Protein AF-A0A975KQC8-F1 (afdb_monomer)

Nearest PDB structures (foldseek):
  7z0f-assembly1_C  TM=5.386E-01  e=5.078E-02  synthetic construct
  6veh-assembly1_A  TM=6.149E-01  e=1.563E-01  synthetic construct
  7q1f-assembly2_U  TM=6.044E-01  e=4.399E-01  synthetic construct
  7rtc-assembly1_A  TM=4.365E-01  e=3.483E+00  Drosophila melanogaster

Solvent-accessible surface area (backbone atoms only — not comparable to full-atom values): 12855 Å² total; per-residue (Å²): 134,85,75,77,82,75,85,48,70,70,58,38,51,54,45,46,61,64,30,72,81,41,99,63,69,48,74,69,34,48,53,36,46,42,48,42,15,76,68,52,52,73,92,46,48,54,66,48,37,73,47,54,81,50,99,41,69,74,51,34,56,41,39,31,54,18,58,30,56,53,62,49,74,82,51,40,74,52,28,44,73,39,31,45,32,79,93,33,18,70,54,31,40,50,28,38,54,57,23,87,42,74,64,26,52,51,52,41,57,60,21,40,78,66,32,53,52,48,51,30,38,51,38,40,52,39,30,38,76,68,69,40,76,76,26,54,68,54,50,55,53,40,59,74,70,65,61,63,48,88,84,59,66,57,39,47,52,53,34,52,36,35,56,74,72,73,49,86,58,93,58,39,66,56,22,47,54,51,35,57,49,52,54,50,52,50,52,51,41,60,72,69,30,56,97,61,61,76,72,72,80,77,85,70,81,78,78,52,61,75,38,70,28,90,85,71,76,76,40,36,17,46,78,57,85,56,102

Foldseek 3Di:
DDDPDDQDPVNLVVLCVVQVPDLDGDPVNLVSLLVCLQVLPLVCLLVLLVCLLRPYVSSNVSSLVSLLSNLDCSNQVSLLVQCLDQNRVPSSLSSLLSSLDPNSLVSLLVSLVRDDLQSLLSSLLSCLVSLHPSSVVSVVVSVVVVRDHPPDLVLVSVLVSCVVNVHDDPCNVVSVVVVVVVVVVVVVCVVVVHPHPPPDPPPPPPQDQQDQDPVPPRHRNCVPVVD

Secondary structure (DSSP, 8-state):
-----PPPHHHHHHHHHHHHTSSS--HHHHHHHHHHHHHT-GGGHHHHHTTTTSS-HHHHHHHHHHHHHH-SGGGHHHHHHHHTSTTTHHHHHHHHHHS-SHHHHHHHHHHHTTS-HHHHHHHHHHHHHTT-TTHHHHHHHHHHTT---SSS-HHHHHHHHHHHTT---TTHHHHHHHHHHHHHHHHHHHHTT-SS------------TTSBPTTSSSSBGGGTTT-

Mean predicted aligned error: 9.86 Å

Sequence (227 aa):
MFRRKCLDEDELGAILKAEVEKDWFTYRGVMAVRAIGLLKLPAHIQVLADLLDRDDDVLIEELSEALIHYQTDEVVDPVKPYAMQDETCIYALSVLQNTKTDYAQSAMVECYEVLDEDGKGMVIEGLSHQLSEKAFPLIDDYLFHEYRYGVSDMDQVLYSFYKIMGRSHEDSELWRVSWERSEQNRSDYERSGGIFKKAEPMSVTKVVRNDPCLCGSGKKYKKCCGK

Radius of gyration: 26.03 Å; Cα contacts (8 Å, |Δi|>4): 257; chains: 1; bounding box: 62×65×63 Å

Structure (mmCIF, N/CA/C/O backbone):
data_AF-A0A975KQC8-F1
#
_entry.id   AF-A0A975KQC8-F1
#
loop_
_atom_site.group_PDB
_atom_site.id
_atom_site.type_symbol
_atom_site.label_atom_id
_atom_site.label_alt_id
_atom_site.label_comp_id
_atom_site.label_asym_id
_atom_site.label_entity_id
_atom_site.label_seq_id
_atom_site.pdbx_PDB_ins_code
_atom_site.Cartn_x
_atom_site.Cartn_y
_atom_site.Cartn_z
_atom_site.occupancy
_atom_site.B_iso_or_equiv
_atom_site.auth_seq_id
_atom_site.auth_comp_id
_atom_site.auth_asym_id
_atom_site.auth_atom_id
_atom_site.pdbx_PDB_model_num
ATOM 1 N N . MET A 1 1 ? -5.749 21.102 38.363 1.00 42.66 1 MET A N 1
ATOM 2 C CA . MET A 1 1 ? -4.943 20.578 37.240 1.00 42.66 1 MET A CA 1
ATOM 3 C C . MET A 1 1 ? -5.652 19.327 36.738 1.00 42.66 1 MET A C 1
ATOM 5 O O . MET A 1 1 ? -5.579 18.299 37.394 1.00 42.66 1 MET A O 1
ATOM 9 N N . PHE A 1 2 ? -6.459 19.433 35.680 1.00 45.25 2 PHE A N 1
ATOM 10 C CA . PHE A 1 2 ? -7.137 18.264 35.113 1.00 45.25 2 PHE A CA 1
ATOM 11 C C . PHE A 1 2 ? -6.083 17.422 34.385 1.00 45.25 2 PHE A C 1
ATOM 13 O O . PHE A 1 2 ? -5.618 17.822 33.319 1.00 45.25 2 PHE A O 1
ATOM 20 N N . ARG A 1 3 ? -5.658 16.291 34.964 1.00 47.16 3 ARG A N 1
ATOM 21 C CA . ARG A 1 3 ? -4.946 15.270 34.186 1.00 47.16 3 ARG A CA 1
ATOM 22 C C . ARG A 1 3 ? -5.943 14.754 33.156 1.00 47.16 3 ARG A C 1
ATOM 24 O O . ARG A 1 3 ? -6.934 14.134 33.531 1.00 47.16 3 ARG A O 1
ATOM 31 N N . ARG A 1 4 ? -5.713 15.047 31.875 1.00 57.62 4 ARG A N 1
ATOM 32 C CA . ARG A 1 4 ? -6.388 14.317 30.800 1.00 57.62 4 ARG A CA 1
ATOM 33 C C . ARG A 1 4 ? -6.002 12.850 30.983 1.00 57.62 4 ARG A C 1
ATOM 35 O O . ARG A 1 4 ? -4.812 12.552 31.049 1.00 57.62 4 ARG A O 1
ATOM 42 N N . LYS A 1 5 ? -6.987 11.973 31.174 1.00 69.31 5 LYS A N 1
ATOM 43 C CA . LYS A 1 5 ? -6.748 10.530 31.209 1.00 69.31 5 LYS A CA 1
ATOM 44 C C . LYS A 1 5 ? -6.302 10.135 29.798 1.00 69.31 5 LYS A C 1
ATOM 46 O O . LYS A 1 5 ? -7.062 10.355 28.858 1.00 69.31 5 LYS A O 1
ATOM 51 N N . CYS A 1 6 ? -5.064 9.676 29.644 1.00 69.69 6 CYS A N 1
ATOM 52 C CA . CYS A 1 6 ? -4.634 9.048 28.398 1.00 69.69 6 CYS A CA 1
ATOM 53 C C . CYS A 1 6 ? -5.313 7.679 28.309 1.00 69.69 6 CYS A C 1
ATOM 55 O O . CYS A 1 6 ? -5.395 7.000 29.331 1.00 69.69 6 CYS A O 1
ATOM 57 N N . LEU A 1 7 ? -5.810 7.323 27.125 1.00 79.25 7 LEU A N 1
ATOM 58 C CA . LEU A 1 7 ? -6.257 5.959 26.848 1.00 79.25 7 LEU A CA 1
ATOM 59 C C . LEU A 1 7 ? -5.022 5.051 26.881 1.00 79.25 7 LEU A C 1
ATOM 61 O O . LEU A 1 7 ? -3.995 5.411 26.299 1.00 79.25 7 LEU A O 1
ATOM 65 N N . ASP A 1 8 ? -5.111 3.934 27.591 1.00 88.25 8 ASP A N 1
ATOM 66 C CA . ASP A 1 8 ? -4.092 2.884 27.585 1.00 88.25 8 ASP A CA 1
ATOM 67 C C . ASP A 1 8 ? -4.423 1.803 26.538 1.00 88.25 8 ASP A C 1
ATOM 69 O O . ASP A 1 8 ? -5.466 1.845 25.881 1.00 88.25 8 ASP A O 1
ATOM 73 N N . GLU A 1 9 ? -3.489 0.875 26.322 1.00 93.38 9 GLU A N 1
ATOM 74 C CA . GLU A 1 9 ? -3.622 -0.206 25.335 1.00 93.38 9 GLU A CA 1
ATOM 75 C C . GLU A 1 9 ? -4.847 -1.091 25.610 1.00 93.38 9 GLU A C 1
ATOM 77 O O . GLU A 1 9 ? -5.590 -1.403 24.682 1.00 93.38 9 GLU A O 1
ATOM 82 N N . ASP A 1 10 ? -5.129 -1.402 26.879 1.00 93.88 10 ASP A N 1
ATOM 83 C CA . ASP A 1 10 ? -6.295 -2.199 27.271 1.00 93.88 10 ASP A CA 1
ATOM 84 C C . ASP A 1 10 ? -7.613 -1.494 26.906 1.00 93.88 10 ASP A C 1
ATOM 86 O O . ASP A 1 10 ? -8.536 -2.112 26.364 1.00 93.88 10 ASP A O 1
ATOM 90 N N . GLU A 1 11 ? -7.715 -0.185 27.165 1.00 94.38 11 GLU A N 1
ATOM 91 C CA . GLU A 1 11 ? -8.884 0.614 26.792 1.00 94.38 11 GLU A CA 1
ATOM 92 C C . GLU A 1 11 ? -9.064 0.708 25.272 1.00 94.38 11 GLU A C 1
ATOM 94 O O . GLU A 1 11 ? -10.195 0.613 24.786 1.00 94.38 11 GLU A O 1
ATOM 99 N N . LEU A 1 12 ? -7.978 0.878 24.513 1.00 96.00 12 LEU A N 1
ATOM 100 C CA . LEU A 1 12 ? -8.019 0.918 23.048 1.00 96.00 12 LEU A CA 1
ATOM 101 C C . LEU A 1 12 ? -8.407 -0.437 22.456 1.00 96.00 12 LEU A C 1
ATOM 103 O O . LEU A 1 12 ? -9.303 -0.493 21.612 1.00 96.00 12 LEU A O 1
ATOM 107 N N . GLY A 1 13 ? -7.815 -1.524 22.950 1.00 95.31 13 GLY A N 1
ATOM 108 C CA . GLY A 1 13 ? -8.159 -2.884 22.554 1.00 95.31 13 GLY A CA 1
ATOM 109 C C . GLY A 1 13 ? -9.618 -3.225 22.857 1.00 95.31 13 GLY A C 1
ATOM 110 O O . GLY A 1 13 ? -10.298 -3.833 22.030 1.00 95.31 13 GLY A O 1
ATOM 111 N N . ALA A 1 14 ? -10.147 -2.774 23.999 1.00 95.81 14 ALA A N 1
ATOM 112 C CA . ALA A 1 14 ? -11.556 -2.949 24.343 1.00 95.81 14 ALA A CA 1
ATOM 113 C C . ALA A 1 14 ? -12.498 -2.170 23.409 1.00 95.81 14 ALA A C 1
ATOM 115 O O . ALA A 1 14 ? -13.554 -2.691 23.045 1.00 95.81 14 ALA A O 1
ATOM 116 N N . ILE A 1 15 ? -12.131 -0.945 23.007 1.00 96.38 15 ILE A N 1
ATOM 117 C CA . ILE A 1 15 ? -12.892 -0.179 22.008 1.00 96.38 15 ILE A CA 1
ATOM 118 C C . ILE A 1 15 ? -12.863 -0.912 20.671 1.00 96.38 15 ILE A C 1
ATOM 120 O O . ILE A 1 15 ? -13.929 -1.181 20.127 1.00 96.38 15 ILE A O 1
ATOM 124 N N . LEU A 1 16 ? -11.678 -1.276 20.174 1.00 96.62 16 LEU A N 1
ATOM 125 C CA . LEU A 1 16 ? -11.526 -1.943 18.882 1.00 96.62 16 LEU A CA 1
ATOM 126 C C . LEU A 1 16 ? -12.352 -3.233 18.830 1.00 96.62 16 LEU A C 1
ATOM 128 O O . LEU A 1 16 ? -13.168 -3.403 17.930 1.00 96.62 16 LEU A O 1
ATOM 132 N N . LYS A 1 17 ? -12.243 -4.084 19.855 1.00 96.38 17 LYS A N 1
ATOM 133 C CA . LYS A 1 17 ? -13.021 -5.326 19.958 1.00 96.38 17 LYS A CA 1
ATOM 134 C C . LYS A 1 17 ? -14.534 -5.092 19.920 1.00 96.38 17 LYS A C 1
ATOM 136 O O . LYS A 1 17 ? -15.260 -5.899 19.357 1.00 96.38 17 LYS A O 1
ATOM 141 N N . ALA A 1 18 ? -15.019 -4.011 20.527 1.00 96.69 18 ALA A N 1
ATOM 142 C CA . ALA A 1 18 ? -16.440 -3.677 20.503 1.00 96.69 18 ALA A CA 1
ATOM 143 C C . ALA A 1 18 ? -16.910 -3.118 19.149 1.00 96.69 18 ALA A C 1
ATOM 145 O O . ALA A 1 18 ? -18.103 -3.173 18.860 1.00 96.69 18 ALA A O 1
ATOM 146 N N . GLU A 1 19 ? -16.012 -2.533 18.355 1.00 97.19 19 GLU A N 1
ATOM 147 C CA . GLU A 1 19 ? -16.316 -1.960 17.038 1.00 97.19 19 GLU A CA 1
ATOM 148 C C . GLU A 1 19 ? -16.272 -3.008 15.920 1.00 97.19 19 GLU A C 1
ATOM 150 O O . GLU A 1 19 ? -17.093 -2.934 15.013 1.00 97.19 19 GLU A O 1
ATOM 155 N N . VAL A 1 20 ? -15.394 -4.015 16.017 1.00 95.62 20 VAL A N 1
ATOM 156 C CA . VAL A 1 20 ? -15.277 -5.114 15.034 1.00 95.62 20 VAL A CA 1
ATOM 157 C C . VAL A 1 20 ? -16.608 -5.843 14.810 1.00 95.62 20 VAL A C 1
ATOM 159 O O . VAL A 1 20 ? -16.920 -6.215 13.687 1.00 95.62 20 VAL A O 1
ATOM 162 N N . GLU A 1 21 ? -17.422 -5.995 15.855 1.00 92.56 21 GLU A N 1
ATOM 163 C CA . GLU A 1 21 ? -18.721 -6.686 15.795 1.00 92.56 21 GLU A CA 1
ATOM 164 C C . GLU A 1 21 ? -19.856 -5.837 15.184 1.00 92.56 21 GLU A C 1
ATOM 166 O O . GLU A 1 21 ? -21.008 -6.272 15.148 1.00 92.56 21 GLU A O 1
ATOM 171 N N . LYS A 1 22 ? -19.583 -4.593 14.773 1.00 94.38 22 LYS A N 1
ATOM 172 C CA . LYS A 1 22 ? -20.591 -3.676 14.224 1.00 94.38 22 LYS A CA 1
ATOM 173 C C . LYS A 1 22 ? -20.501 -3.609 12.710 1.00 94.38 22 LYS A C 1
ATOM 175 O O . LYS A 1 22 ? -19.411 -3.645 12.154 1.00 94.38 22 LYS A O 1
ATOM 180 N N . ASP A 1 23 ? -21.636 -3.337 12.068 1.00 92.19 23 ASP A N 1
ATOM 181 C CA . ASP A 1 23 ? -21.692 -3.092 10.621 1.00 92.19 23 ASP A CA 1
ATOM 182 C C . ASP A 1 23 ? -20.803 -1.910 10.204 1.00 92.19 23 ASP A C 1
ATOM 184 O O . ASP A 1 23 ? -20.112 -1.992 9.195 1.00 92.19 23 ASP A O 1
ATOM 188 N N . TRP A 1 24 ? -20.737 -0.858 11.028 1.00 94.56 24 TRP A N 1
ATOM 189 C CA . TRP A 1 24 ? -19.976 0.370 10.766 1.00 94.56 24 TRP A CA 1
ATOM 190 C C . TRP A 1 24 ? -19.198 0.802 12.000 1.00 94.56 24 TRP A C 1
ATOM 192 O O . TRP A 1 24 ? -19.725 0.751 13.122 1.00 94.56 24 TRP A O 1
ATOM 202 N N . PHE A 1 25 ? -17.971 1.281 11.797 1.00 97.25 25 PHE A N 1
ATOM 203 C CA . PHE A 1 25 ? -17.186 1.826 12.896 1.00 97.25 25 PHE A CA 1
ATOM 204 C C . PHE A 1 25 ? -17.758 3.172 13.331 1.00 97.25 25 PHE A C 1
ATOM 206 O O . PHE A 1 25 ? -18.071 4.059 12.537 1.00 97.25 25 PHE A O 1
ATOM 213 N N . THR A 1 26 ? -17.881 3.366 14.640 1.00 97.19 26 THR A N 1
ATOM 214 C CA . THR A 1 26 ? -18.186 4.699 15.156 1.00 97.19 26 THR A CA 1
ATOM 215 C C . THR A 1 26 ? -16.978 5.616 14.981 1.00 97.19 26 THR A C 1
ATOM 217 O O . THR A 1 26 ? -15.835 5.162 14.960 1.00 97.19 26 THR A O 1
ATOM 220 N N . TYR A 1 27 ? -17.197 6.934 14.997 1.00 96.25 27 TYR A N 1
ATOM 221 C CA . TYR A 1 27 ? -16.095 7.905 15.045 1.00 96.25 27 TYR A CA 1
ATOM 222 C C . TYR A 1 27 ? -15.098 7.603 16.177 1.00 96.25 27 TYR A C 1
ATOM 224 O O . TYR A 1 27 ? -13.891 7.756 16.020 1.00 96.25 27 TYR A O 1
ATOM 232 N N . ARG A 1 28 ? -15.589 7.128 17.330 1.00 95.94 28 ARG A N 1
ATOM 233 C CA . ARG A 1 28 ? -14.723 6.721 18.443 1.00 95.94 28 ARG A CA 1
ATOM 234 C C . ARG A 1 28 ? -13.874 5.497 18.087 1.00 95.94 28 ARG A C 1
ATOM 236 O O . ARG A 1 28 ? -12.725 5.448 18.512 1.00 95.94 28 ARG A O 1
ATOM 243 N N . GLY A 1 29 ? -14.426 4.548 17.335 1.00 97.31 29 GLY A N 1
ATOM 244 C CA . GLY A 1 29 ? -13.707 3.391 16.808 1.00 97.31 29 GLY A CA 1
ATOM 245 C C . GLY A 1 29 ? -12.595 3.789 15.847 1.00 97.31 29 GLY A C 1
ATOM 246 O O . GLY A 1 29 ? -11.447 3.414 16.063 1.00 97.31 29 GLY A O 1
ATOM 247 N N . VAL A 1 30 ? -12.902 4.639 14.867 1.00 98.00 30 VAL A N 1
ATOM 248 C CA . VAL A 1 30 ? -11.904 5.170 13.922 1.00 98.00 30 VAL A CA 1
ATOM 249 C C . VAL A 1 30 ? -10.788 5.922 14.661 1.00 98.00 30 VAL A C 1
ATOM 251 O O . VAL A 1 30 ? -9.602 5.712 14.417 1.00 98.00 30 VAL A O 1
ATOM 254 N N . MET A 1 31 ? -11.135 6.738 15.661 1.00 97.25 31 MET A N 1
ATOM 255 C CA . MET A 1 31 ? -10.127 7.409 16.492 1.00 97.25 31 MET A CA 1
ATOM 256 C C . MET A 1 31 ? -9.298 6.437 17.343 1.00 97.25 31 MET A C 1
ATOM 258 O O . MET A 1 31 ? -8.145 6.742 17.651 1.00 97.25 31 MET A O 1
ATOM 262 N N . ALA A 1 32 ? -9.851 5.283 17.727 1.00 97.44 32 ALA A N 1
ATOM 263 C CA . ALA A 1 32 ? -9.090 4.239 18.406 1.00 97.44 32 ALA A CA 1
ATOM 264 C C . ALA A 1 32 ? -8.085 3.576 17.454 1.00 97.44 32 ALA A C 1
ATOM 266 O O . ALA A 1 32 ? -6.932 3.426 17.844 1.00 97.44 32 ALA A O 1
ATOM 267 N N . VAL A 1 33 ? -8.469 3.282 16.205 1.00 98.25 33 VAL A N 1
ATOM 268 C CA . VAL A 1 33 ? -7.555 2.793 15.150 1.00 98.25 33 VAL A CA 1
ATOM 269 C C . VAL A 1 33 ? -6.376 3.750 14.966 1.00 98.25 33 VAL A C 1
ATOM 271 O O . VAL A 1 33 ? -5.219 3.348 15.101 1.00 98.25 33 VAL A O 1
ATOM 274 N N . ARG A 1 34 ? -6.658 5.046 14.787 1.00 97.81 34 ARG A N 1
ATOM 275 C CA . ARG A 1 34 ? -5.622 6.084 14.688 1.00 97.81 34 ARG A CA 1
ATOM 276 C C . ARG A 1 34 ? -4.701 6.100 15.912 1.00 97.81 34 ARG A C 1
ATOM 278 O O . ARG A 1 34 ? -3.483 6.190 15.772 1.00 97.81 34 ARG A O 1
ATOM 285 N N . ALA A 1 35 ? -5.261 6.024 17.120 1.00 97.31 35 ALA A N 1
ATOM 286 C CA . ALA A 1 35 ? -4.470 6.010 18.350 1.00 97.31 35 ALA A CA 1
ATOM 287 C C . ALA A 1 35 ? -3.575 4.764 18.452 1.00 97.31 35 ALA A C 1
ATOM 289 O O . ALA A 1 35 ? -2.416 4.895 18.839 1.00 97.31 35 ALA A O 1
ATOM 290 N N . ILE A 1 36 ? -4.083 3.589 18.072 1.00 97.81 36 ILE A N 1
ATOM 291 C CA . ILE A 1 36 ? -3.332 2.327 18.046 1.00 97.81 36 ILE A CA 1
ATOM 292 C C . ILE A 1 36 ? -2.119 2.439 17.114 1.00 97.81 36 ILE A C 1
ATOM 294 O O . ILE A 1 36 ? -1.006 2.120 17.537 1.00 97.81 36 ILE A O 1
ATOM 298 N N . GLY A 1 37 ? -2.306 2.959 15.895 1.00 97.31 37 GLY A N 1
ATOM 299 C CA . GLY A 1 37 ? -1.211 3.169 14.941 1.00 97.31 37 GLY A CA 1
ATOM 300 C C . GLY A 1 37 ? -0.169 4.174 15.440 1.00 97.31 37 GLY A C 1
ATOM 301 O O . GLY A 1 37 ? 1.030 3.904 15.413 1.00 97.31 37 GLY A O 1
ATOM 302 N N . LEU A 1 38 ? -0.609 5.313 15.991 1.00 96.19 38 LEU A N 1
ATOM 303 C CA . LEU A 1 38 ? 0.294 6.335 16.543 1.00 96.19 38 LEU A CA 1
ATOM 304 C C . LEU A 1 38 ? 1.094 5.848 17.759 1.00 96.19 38 LEU A C 1
ATOM 306 O O . LEU A 1 38 ? 2.233 6.273 17.957 1.00 96.19 38 LEU A O 1
ATOM 310 N N . LEU A 1 39 ? 0.502 4.978 18.580 1.00 95.94 39 LEU A N 1
ATOM 311 C CA . LEU A 1 39 ? 1.165 4.353 19.725 1.00 95.94 39 LEU A CA 1
ATOM 312 C C . LEU A 1 39 ? 1.984 3.113 19.336 1.00 95.94 39 LEU A C 1
ATOM 314 O O . LEU A 1 39 ? 2.733 2.618 20.175 1.00 95.94 39 LEU A O 1
ATOM 318 N N . LYS A 1 40 ? 1.878 2.651 18.081 1.00 96.69 40 LYS A N 1
ATOM 319 C CA . LYS A 1 40 ? 2.570 1.481 17.524 1.00 96.69 40 LYS A CA 1
ATOM 320 C C . LYS A 1 40 ? 2.395 0.232 18.384 1.00 96.69 40 LYS A C 1
ATOM 322 O O . LYS A 1 40 ? 3.375 -0.367 18.814 1.00 96.69 40 LYS A O 1
ATOM 327 N N . LEU A 1 41 ? 1.149 -0.146 18.660 1.00 96.88 41 LEU A N 1
ATOM 328 C CA . LEU A 1 41 ? 0.820 -1.291 19.517 1.00 96.88 41 LEU A CA 1
ATOM 329 C C . LEU A 1 41 ? 0.784 -2.588 18.681 1.00 96.88 41 LEU A C 1
ATOM 331 O O . LEU A 1 41 ? -0.211 -2.826 17.990 1.00 96.88 41 LEU A O 1
ATOM 335 N N . PRO A 1 42 ? 1.848 -3.418 18.656 1.00 96.81 42 PRO A N 1
ATOM 336 C CA . PRO A 1 42 ? 1.997 -4.494 17.666 1.00 96.81 42 PRO A CA 1
ATOM 337 C C . PRO A 1 42 ? 0.955 -5.605 17.821 1.00 96.81 42 PRO A C 1
ATOM 339 O O . PRO A 1 42 ? 0.570 -6.236 16.841 1.00 96.81 42 PRO A O 1
ATOM 342 N N . ALA A 1 43 ? 0.416 -5.785 19.031 1.00 97.00 43 ALA A N 1
ATOM 343 C CA . ALA A 1 43 ? -0.633 -6.760 19.318 1.00 97.00 43 ALA A CA 1
ATOM 344 C C . ALA A 1 43 ? -1.915 -6.554 18.486 1.00 97.00 43 ALA A C 1
ATOM 346 O O . ALA A 1 43 ? -2.724 -7.473 18.370 1.00 97.00 43 ALA A O 1
ATOM 347 N N . HIS A 1 44 ? -2.105 -5.365 17.906 1.00 97.94 44 HIS A N 1
ATOM 348 C CA . HIS A 1 44 ? -3.280 -5.029 17.110 1.00 97.94 44 HIS A CA 1
ATOM 349 C C . HIS A 1 44 ? -3.065 -5.109 15.596 1.00 97.94 44 HIS A C 1
ATOM 351 O O . HIS A 1 44 ? -4.061 -5.055 14.884 1.00 97.94 44 HIS A O 1
ATOM 357 N N . ILE A 1 45 ? -1.833 -5.282 15.096 1.00 98.56 45 ILE A N 1
ATOM 358 C CA . ILE A 1 45 ? -1.532 -5.249 13.650 1.00 98.56 45 ILE A CA 1
ATOM 359 C C . ILE A 1 45 ? -2.450 -6.193 12.869 1.00 98.56 45 ILE A C 1
ATOM 361 O O . ILE A 1 45 ? -3.086 -5.762 11.912 1.00 98.56 45 ILE A O 1
ATOM 365 N N . GLN A 1 46 ? -2.567 -7.451 13.311 1.00 98.44 46 GLN A N 1
ATOM 366 C CA . GLN A 1 46 ? -3.403 -8.439 12.627 1.00 98.44 46 GLN A CA 1
ATOM 367 C C . GLN A 1 46 ? -4.870 -8.004 12.569 1.00 98.44 46 GLN A C 1
ATOM 369 O O . GLN A 1 46 ? -5.474 -8.042 11.509 1.00 98.44 46 GLN A O 1
ATOM 374 N N . VAL A 1 47 ? -5.425 -7.526 13.687 1.00 98.06 47 VAL A N 1
ATOM 375 C CA . VAL A 1 47 ? -6.830 -7.095 13.744 1.00 98.06 47 VAL A CA 1
ATOM 376 C C . VAL A 1 47 ? -7.077 -5.882 12.848 1.00 98.06 47 VAL A C 1
ATOM 378 O O . VAL A 1 47 ? -8.149 -5.774 12.267 1.00 98.06 47 VAL A O 1
ATOM 381 N N . LEU A 1 48 ? -6.114 -4.962 12.730 1.00 98.56 48 LEU A N 1
ATOM 382 C CA . LEU A 1 48 ? -6.240 -3.833 11.807 1.00 98.56 48 LEU A CA 1
ATOM 383 C C . LEU A 1 48 ? -6.183 -4.301 10.346 1.00 98.56 48 LEU A C 1
ATOM 385 O O . LEU A 1 48 ? -6.990 -3.852 9.540 1.00 98.56 48 LEU A O 1
ATOM 389 N N . ALA A 1 49 ? -5.267 -5.213 10.011 1.00 98.56 49 ALA A N 1
ATOM 390 C CA . ALA A 1 49 ? -5.175 -5.772 8.666 1.00 98.56 49 ALA A CA 1
ATOM 391 C C . ALA A 1 49 ? -6.451 -6.537 8.278 1.00 98.56 49 ALA A C 1
ATOM 393 O O . ALA A 1 49 ? -6.954 -6.354 7.176 1.00 98.56 49 ALA A O 1
ATOM 394 N N . ASP A 1 50 ? -7.036 -7.294 9.213 1.00 98.06 50 ASP A N 1
ATOM 395 C CA . ASP A 1 50 ? -8.281 -8.046 9.009 1.00 98.06 50 ASP A CA 1
ATOM 396 C C . ASP A 1 50 ? -9.499 -7.172 8.668 1.00 98.06 50 ASP A C 1
ATOM 398 O O . ASP A 1 50 ? -10.529 -7.673 8.221 1.00 98.06 50 ASP A O 1
ATOM 402 N N . LEU A 1 51 ? -9.396 -5.859 8.879 1.00 97.94 51 LEU A N 1
ATOM 403 C CA . LEU A 1 51 ? -10.451 -4.894 8.593 1.00 97.94 51 LEU A CA 1
ATOM 404 C C . LEU A 1 51 ? -10.261 -4.163 7.252 1.00 97.94 51 LEU A C 1
ATOM 406 O O . LEU A 1 51 ? -11.084 -3.310 6.929 1.00 97.94 51 LEU A O 1
ATOM 410 N N . LEU A 1 52 ? -9.217 -4.470 6.471 1.00 97.88 52 LEU A N 1
ATOM 411 C CA . LEU A 1 52 ? -8.959 -3.816 5.178 1.00 97.88 52 LEU A CA 1
ATOM 412 C C . LEU A 1 52 ? -9.984 -4.168 4.083 1.00 97.88 52 LEU A C 1
ATOM 414 O O . LEU A 1 52 ? -10.104 -3.417 3.124 1.00 97.88 52 LEU A O 1
ATOM 418 N N . ASP A 1 53 ? -10.742 -5.255 4.244 1.00 96.00 53 ASP A N 1
ATOM 419 C CA . ASP A 1 53 ? -11.820 -5.697 3.333 1.00 96.00 53 ASP A CA 1
ATOM 420 C C . ASP A 1 53 ? -13.221 -5.211 3.776 1.00 96.00 53 ASP A C 1
ATOM 422 O O . ASP A 1 53 ? -14.265 -5.760 3.429 1.00 96.00 53 ASP A O 1
ATOM 426 N N . ARG A 1 54 ? -13.283 -4.201 4.649 1.00 95.19 54 ARG A N 1
ATOM 427 C CA . ARG A 1 54 ? -14.563 -3.642 5.108 1.00 95.19 54 ARG A CA 1
ATOM 428 C C . ARG A 1 54 ? -15.091 -2.665 4.066 1.00 95.19 54 ARG A C 1
ATOM 430 O O . ARG A 1 54 ? -14.357 -1.806 3.615 1.00 95.19 54 ARG A O 1
ATOM 437 N N . ASP A 1 55 ? -16.387 -2.705 3.784 1.00 93.81 55 ASP A N 1
ATOM 438 C CA . ASP A 1 55 ? -17.068 -1.673 2.987 1.00 93.81 55 ASP A CA 1
ATOM 439 C C . ASP A 1 55 ? -17.253 -0.382 3.816 1.00 93.81 55 ASP A C 1
ATOM 441 O O . ASP A 1 55 ? -18.366 -0.058 4.206 1.00 93.81 55 ASP A O 1
ATOM 445 N N . ASP A 1 56 ? -16.162 0.290 4.211 1.00 94.25 56 ASP A N 1
ATOM 446 C CA . ASP A 1 56 ? -16.145 1.535 5.003 1.00 94.25 56 ASP A CA 1
ATOM 447 C C . ASP A 1 56 ? -14.894 2.368 4.661 1.00 94.25 56 ASP A C 1
ATOM 449 O O . ASP A 1 56 ? -13.853 2.248 5.308 1.00 94.25 56 ASP A O 1
ATOM 453 N N . ASP A 1 57 ? -14.996 3.229 3.641 1.00 93.25 57 ASP A N 1
ATOM 454 C CA . ASP A 1 57 ? -13.871 4.018 3.105 1.00 93.25 57 ASP A CA 1
ATOM 455 C C . ASP A 1 57 ? -13.115 4.817 4.178 1.00 93.25 57 ASP A C 1
ATOM 457 O O . ASP A 1 57 ? -11.885 4.883 4.178 1.00 93.25 57 ASP A O 1
ATOM 461 N N . VAL A 1 58 ? -13.849 5.418 5.123 1.00 95.50 58 VAL A N 1
ATOM 462 C CA . VAL A 1 58 ? -13.259 6.240 6.191 1.00 95.50 58 VAL A CA 1
ATOM 463 C C . VAL A 1 58 ? -12.442 5.371 7.138 1.00 95.50 58 VAL A C 1
ATOM 465 O O . VAL A 1 58 ? -11.379 5.783 7.607 1.00 95.50 58 VAL A O 1
ATOM 468 N N . LEU A 1 59 ? -12.943 4.175 7.447 1.00 97.62 59 LEU A N 1
ATOM 469 C CA . LEU A 1 59 ? -12.213 3.212 8.250 1.00 97.62 59 LEU A CA 1
ATOM 470 C C . LEU A 1 59 ? -10.981 2.696 7.504 1.00 97.62 59 LEU A C 1
ATOM 472 O O . LEU A 1 59 ? -9.906 2.689 8.099 1.00 97.62 59 LEU A O 1
ATOM 476 N N . ILE A 1 60 ? -11.111 2.285 6.239 1.00 97.62 60 ILE A N 1
ATOM 477 C CA . ILE A 1 60 ? -9.997 1.712 5.469 1.00 97.62 60 ILE A CA 1
ATOM 478 C C . ILE A 1 60 ? -8.853 2.719 5.319 1.00 97.62 60 ILE A C 1
ATOM 480 O O . ILE A 1 60 ? -7.695 2.359 5.542 1.00 97.62 60 ILE A O 1
ATOM 484 N N . GLU A 1 61 ? -9.153 3.985 5.009 1.00 97.19 61 GLU A N 1
ATOM 485 C CA . GLU A 1 61 ? -8.135 5.038 4.913 1.00 97.19 61 GLU A CA 1
ATOM 486 C C . GLU A 1 61 ? -7.353 5.165 6.231 1.00 97.19 61 GLU A C 1
ATOM 488 O O . GLU A 1 61 ? -6.120 5.188 6.241 1.00 97.19 61 GLU A O 1
ATOM 493 N N . GLU A 1 62 ? -8.051 5.137 7.367 1.00 98.50 62 GLU A N 1
ATOM 494 C CA . GLU A 1 62 ? -7.415 5.236 8.682 1.00 98.50 62 GLU A CA 1
ATOM 495 C C . GLU A 1 62 ? -6.688 3.959 9.113 1.00 98.50 62 GLU A C 1
ATOM 497 O O . GLU A 1 62 ? -5.690 4.044 9.832 1.00 98.50 62 GLU A O 1
ATOM 502 N N . LEU A 1 63 ?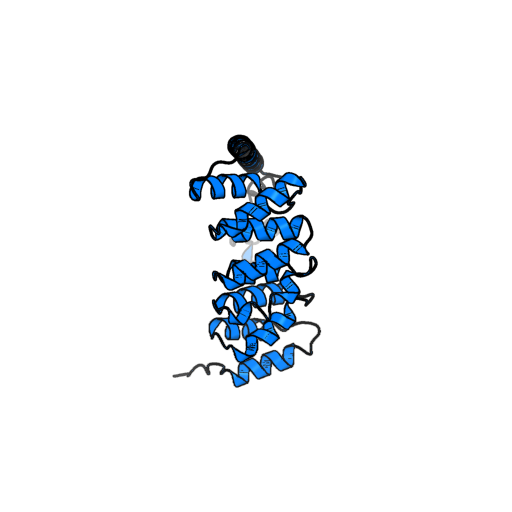 -7.144 2.781 8.681 1.00 98.56 63 LEU A N 1
ATOM 503 C CA . LEU A 1 63 ? -6.430 1.517 8.872 1.00 98.56 63 LEU A CA 1
ATOM 504 C C . LEU A 1 63 ? -5.111 1.526 8.105 1.00 98.56 63 LEU A C 1
ATOM 506 O O . LEU A 1 63 ? -4.080 1.177 8.680 1.00 98.56 63 LEU A O 1
ATOM 510 N N . SER A 1 64 ? -5.134 1.971 6.846 1.00 98.44 64 SER A N 1
ATOM 511 C CA . SER A 1 64 ? -3.938 2.122 6.017 1.00 98.44 64 SER A CA 1
ATOM 512 C C . SER A 1 64 ? -2.922 3.041 6.697 1.00 98.44 64 SER A C 1
ATOM 514 O O . SER A 1 64 ? -1.788 2.632 6.945 1.00 98.44 64 SER A O 1
ATOM 516 N N . GLU A 1 65 ? -3.327 4.247 7.103 1.00 98.38 65 GLU A N 1
ATOM 517 C CA . GLU A 1 65 ? -2.444 5.186 7.810 1.00 98.38 65 GLU A CA 1
ATOM 518 C C . GLU A 1 65 ? -1.919 4.616 9.141 1.00 98.38 65 GLU A C 1
ATOM 520 O O . GLU A 1 65 ? -0.729 4.730 9.461 1.00 98.38 65 GLU A O 1
ATOM 525 N N . ALA A 1 66 ? -2.778 3.950 9.919 1.00 98.56 66 ALA A N 1
ATOM 526 C CA . ALA A 1 66 ? -2.387 3.333 11.183 1.00 98.56 66 ALA A CA 1
ATOM 527 C C . ALA A 1 66 ? -1.356 2.211 10.991 1.00 98.56 66 ALA A C 1
ATOM 529 O O . ALA A 1 66 ? -0.376 2.160 11.738 1.00 98.56 66 ALA A O 1
ATOM 530 N N . LEU A 1 67 ? -1.543 1.342 9.994 1.00 98.75 67 LEU A N 1
ATOM 531 C CA . LEU A 1 67 ? -0.613 0.264 9.652 1.00 98.75 67 LEU A CA 1
ATOM 532 C C . LEU A 1 67 ? 0.718 0.820 9.125 1.00 98.75 67 LEU A C 1
ATOM 534 O O . LEU A 1 67 ? 1.785 0.372 9.550 1.00 98.75 67 LEU A O 1
ATOM 538 N N . ILE A 1 68 ? 0.680 1.866 8.294 1.00 98.38 68 ILE A N 1
ATOM 539 C CA . ILE A 1 68 ? 1.881 2.560 7.809 1.00 98.38 68 ILE A CA 1
ATOM 540 C C . ILE A 1 68 ? 2.703 3.106 8.979 1.00 98.38 68 ILE A C 1
ATOM 542 O O . ILE A 1 68 ? 3.930 3.005 8.960 1.00 98.38 68 ILE A O 1
ATOM 546 N N . HIS A 1 69 ? 2.083 3.641 10.034 1.00 97.81 69 HIS A N 1
ATOM 547 C CA . HIS A 1 69 ? 2.820 4.203 11.171 1.00 97.81 69 HIS A CA 1
ATOM 548 C C . HIS A 1 69 ? 3.754 3.216 11.884 1.00 97.81 69 HIS A C 1
ATOM 550 O O . HIS A 1 69 ? 4.746 3.659 12.482 1.00 97.81 69 HIS A O 1
ATOM 556 N N . TYR A 1 70 ? 3.513 1.904 11.806 1.00 97.44 70 TYR A N 1
ATOM 557 C CA . TYR A 1 70 ? 4.397 0.922 12.432 1.00 97.44 70 TYR A CA 1
ATOM 558 C C . TYR A 1 70 ? 5.805 0.954 11.823 1.00 97.44 70 TYR A C 1
ATOM 560 O O . TYR A 1 70 ? 6.772 1.002 12.589 1.00 97.44 70 TYR A O 1
ATOM 568 N N . GLN A 1 71 ? 5.923 1.072 10.491 1.00 96.62 71 GLN A N 1
ATOM 569 C CA . GLN A 1 71 ? 7.200 1.111 9.757 1.00 96.62 71 GLN A CA 1
ATOM 570 C C . GLN A 1 71 ? 8.098 -0.104 10.072 1.00 96.62 71 GLN A C 1
ATOM 572 O O . GLN A 1 71 ? 9.265 0.050 10.430 1.00 96.62 71 GLN A O 1
ATOM 577 N N . THR A 1 72 ? 7.535 -1.311 10.001 1.00 97.31 72 THR A N 1
ATOM 578 C CA . THR A 1 72 ? 8.199 -2.572 10.376 1.00 97.31 72 THR A CA 1
ATOM 579 C C . THR A 1 72 ? 7.699 -3.726 9.512 1.00 97.31 72 THR A C 1
ATOM 581 O O . THR A 1 72 ? 6.559 -3.700 9.061 1.00 97.31 72 THR A O 1
ATOM 584 N N . ASP A 1 73 ? 8.508 -4.770 9.349 1.00 98.38 73 ASP A N 1
ATOM 585 C CA . ASP A 1 73 ? 8.135 -5.976 8.598 1.00 98.38 73 ASP A CA 1
ATOM 586 C C . ASP A 1 73 ? 6.965 -6.751 9.225 1.00 98.38 73 ASP A C 1
ATOM 588 O O . ASP A 1 73 ? 6.298 -7.514 8.532 1.00 98.38 73 ASP A O 1
ATOM 592 N N . GLU A 1 74 ? 6.656 -6.519 10.506 1.00 98.31 74 GLU A N 1
ATOM 593 C CA . GLU A 1 74 ? 5.527 -7.170 11.194 1.00 98.31 74 GLU A CA 1
ATOM 594 C C . GLU A 1 74 ? 4.165 -6.869 10.545 1.00 98.31 74 GLU A C 1
ATOM 596 O O . GLU A 1 74 ? 3.230 -7.642 10.743 1.00 98.31 74 GLU A O 1
ATOM 601 N N . VAL A 1 75 ? 4.029 -5.784 9.766 1.00 98.50 75 VAL A N 1
ATOM 602 C CA . VAL A 1 75 ? 2.774 -5.488 9.045 1.00 98.50 75 VAL A CA 1
ATOM 603 C C . VAL A 1 75 ? 2.653 -6.211 7.707 1.00 98.50 75 VAL A C 1
ATOM 605 O O . VAL A 1 75 ? 1.556 -6.281 7.163 1.00 98.50 75 VAL A O 1
ATOM 608 N N . VAL A 1 76 ? 3.746 -6.753 7.164 1.00 98.75 76 VAL A N 1
ATOM 609 C CA . VAL A 1 76 ? 3.766 -7.275 5.790 1.00 98.75 76 VAL A CA 1
ATOM 610 C C . VAL A 1 76 ? 2.915 -8.536 5.666 1.00 98.75 76 VAL A C 1
ATOM 612 O O . VAL A 1 76 ? 2.020 -8.573 4.826 1.00 98.75 76 VAL A O 1
ATOM 615 N N . ASP A 1 77 ? 3.137 -9.538 6.521 1.00 98.69 77 ASP A N 1
ATOM 616 C CA . ASP A 1 77 ? 2.387 -10.803 6.461 1.00 98.69 77 ASP A CA 1
ATOM 617 C C . ASP A 1 77 ? 0.880 -10.624 6.696 1.00 98.69 77 ASP A C 1
ATOM 619 O O . ASP A 1 77 ? 0.103 -11.205 5.936 1.00 98.69 77 ASP A O 1
ATOM 623 N N . PRO A 1 78 ? 0.433 -9.812 7.676 1.00 98.75 78 PRO A N 1
ATOM 624 C CA . PRO A 1 78 ? -0.992 -9.561 7.878 1.00 98.75 78 PRO A CA 1
ATOM 625 C C . PRO A 1 78 ? -1.674 -8.848 6.705 1.00 98.75 78 PRO A C 1
ATOM 627 O O . PRO A 1 78 ? -2.833 -9.127 6.417 1.00 98.75 78 PRO A O 1
ATOM 630 N N . VAL A 1 79 ? -0.976 -7.928 6.031 1.00 98.75 79 VAL A N 1
ATOM 631 C CA . VAL A 1 79 ? -1.553 -7.077 4.973 1.00 98.75 79 VAL A CA 1
ATOM 632 C C . VAL A 1 79 ? -1.519 -7.745 3.602 1.00 98.75 79 VAL A C 1
ATOM 634 O O . VAL A 1 79 ? -2.420 -7.544 2.787 1.00 98.75 79 VAL A O 1
ATOM 637 N N . LYS A 1 80 ? -0.494 -8.557 3.334 1.00 98.69 80 LYS A N 1
ATOM 638 C CA . LYS A 1 80 ? -0.257 -9.172 2.025 1.00 98.69 80 LYS A CA 1
ATOM 639 C C . LYS A 1 80 ? -1.474 -9.908 1.433 1.00 98.69 80 LYS A C 1
ATOM 641 O O . LYS A 1 80 ? -1.709 -9.714 0.245 1.00 98.69 80 LYS A O 1
ATOM 646 N N . PRO A 1 81 ? -2.282 -10.687 2.182 1.00 98.75 81 PRO A N 1
ATOM 647 C CA . PRO A 1 81 ? -3.461 -11.354 1.622 1.00 98.75 81 PRO A CA 1
ATOM 648 C C . PRO A 1 81 ? -4.477 -10.410 0.966 1.00 98.75 81 PRO A C 1
ATOM 650 O O . PRO A 1 81 ? -5.127 -10.817 0.008 1.00 98.75 81 PRO A O 1
ATOM 653 N N . TYR A 1 82 ? -4.589 -9.174 1.460 1.00 98.62 82 TYR A N 1
ATOM 654 C CA . TYR A 1 82 ? -5.451 -8.124 0.904 1.00 98.62 82 TYR A CA 1
ATOM 655 C C . TYR A 1 82 ? -4.760 -7.397 -0.259 1.00 98.62 82 TYR A C 1
ATOM 657 O O . TYR A 1 82 ? -5.376 -7.041 -1.253 1.00 98.62 82 TYR A O 1
ATOM 665 N N . ALA A 1 83 ? -3.434 -7.246 -0.200 1.00 98.62 83 ALA A N 1
ATOM 666 C CA . ALA A 1 83 ? -2.663 -6.683 -1.311 1.00 98.62 83 ALA A CA 1
ATOM 667 C C . ALA A 1 83 ? -2.669 -7.575 -2.569 1.00 98.62 83 ALA A C 1
ATOM 669 O O . ALA A 1 83 ? -2.393 -7.085 -3.658 1.00 98.62 83 ALA A O 1
ATOM 670 N N . MET A 1 84 ? -2.976 -8.866 -2.418 1.00 98.62 84 MET A N 1
ATOM 671 C CA . MET A 1 84 ? -3.024 -9.867 -3.491 1.00 98.62 84 MET A CA 1
ATOM 672 C C . MET A 1 84 ? -4.413 -10.028 -4.141 1.00 98.62 84 MET A C 1
ATOM 674 O O . MET A 1 84 ? -4.600 -10.965 -4.914 1.00 98.62 84 MET A O 1
ATOM 678 N N . GLN A 1 85 ? -5.388 -9.178 -3.808 1.00 98.12 85 GLN A N 1
ATOM 679 C CA . GLN A 1 85 ? -6.758 -9.243 -4.334 1.00 98.12 85 GLN A CA 1
ATOM 680 C C . GLN A 1 85 ? -7.118 -7.923 -5.009 1.00 98.12 85 GLN A C 1
ATOM 682 O O . GLN A 1 85 ? -7.011 -6.881 -4.365 1.00 98.12 85 GLN A O 1
ATOM 687 N N . ASP A 1 86 ? -7.587 -7.960 -6.255 1.00 97.12 86 ASP A N 1
ATOM 688 C CA . ASP A 1 86 ? -7.902 -6.751 -7.029 1.00 97.12 86 ASP A CA 1
ATOM 689 C C . ASP A 1 86 ? -8.922 -5.845 -6.301 1.00 97.12 86 ASP A C 1
ATOM 691 O O . ASP A 1 86 ? -8.824 -4.620 -6.342 1.00 97.12 86 ASP A O 1
ATOM 695 N N . GLU A 1 87 ? -9.866 -6.426 -5.552 1.00 95.81 87 GLU A N 1
ATOM 696 C CA . GLU A 1 87 ? -10.902 -5.682 -4.825 1.00 95.81 87 GLU A CA 1
ATOM 697 C C . GLU A 1 87 ? -10.383 -4.904 -3.605 1.00 95.81 87 GLU A C 1
ATOM 699 O O . GLU A 1 87 ? -10.988 -3.905 -3.216 1.00 95.81 87 GLU A O 1
ATOM 704 N N . THR A 1 88 ? -9.277 -5.339 -2.989 1.00 96.88 88 THR A N 1
ATOM 705 C CA . THR A 1 88 ? -8.752 -4.752 -1.737 1.00 96.88 88 THR A CA 1
ATOM 706 C C . THR A 1 88 ? -7.320 -4.228 -1.856 1.00 96.88 88 THR A C 1
ATOM 708 O O . THR A 1 88 ? -6.799 -3.600 -0.924 1.00 96.88 88 THR A O 1
ATOM 711 N N . CYS A 1 89 ? -6.676 -4.403 -3.015 1.00 97.50 89 CYS A N 1
ATOM 712 C CA . CYS A 1 89 ? -5.254 -4.132 -3.178 1.00 97.50 89 CYS A CA 1
ATOM 713 C C . CYS A 1 89 ? -4.888 -2.657 -3.028 1.00 97.50 89 CYS A C 1
ATOM 715 O O . CYS A 1 89 ? -3.758 -2.375 -2.650 1.00 97.50 89 CYS A O 1
ATOM 717 N N . ILE A 1 90 ? -5.797 -1.709 -3.276 1.00 96.25 90 ILE A N 1
ATOM 718 C CA . ILE A 1 90 ? -5.456 -0.277 -3.321 1.00 96.25 90 ILE A CA 1
ATOM 719 C C . ILE A 1 90 ? -4.821 0.194 -2.004 1.00 96.25 90 ILE A C 1
ATOM 721 O O . ILE A 1 90 ? -3.688 0.686 -1.980 1.00 96.25 90 ILE A O 1
ATOM 725 N N . TYR A 1 91 ? -5.528 0.013 -0.889 1.00 97.62 91 TYR A N 1
ATOM 726 C CA . TYR A 1 91 ? -5.042 0.436 0.425 1.00 97.62 91 TYR A CA 1
ATOM 727 C C . TYR A 1 91 ? -3.994 -0.528 0.984 1.00 97.62 91 TYR A C 1
ATOM 729 O O . TYR A 1 91 ? -3.017 -0.094 1.592 1.00 97.62 91 TYR A O 1
ATOM 737 N N . ALA A 1 92 ? -4.133 -1.830 0.729 1.00 98.50 92 ALA A N 1
ATOM 738 C CA . ALA A 1 92 ? -3.165 -2.818 1.188 1.00 98.50 92 ALA A CA 1
ATOM 739 C C . ALA A 1 92 ? -1.785 -2.647 0.517 1.00 98.50 92 ALA A C 1
ATOM 741 O O . ALA A 1 92 ? -0.759 -2.658 1.202 1.00 98.50 92 ALA A O 1
ATOM 742 N N . LEU A 1 93 ? -1.732 -2.390 -0.796 1.00 98.44 93 LEU A N 1
ATOM 743 C CA . LEU A 1 93 ? -0.498 -2.023 -1.494 1.00 98.44 93 LEU A CA 1
ATOM 744 C C . LEU A 1 93 ? 0.044 -0.693 -0.981 1.00 98.44 93 LEU A C 1
ATOM 746 O O . LEU A 1 93 ? 1.248 -0.609 -0.768 1.00 98.44 93 LEU A O 1
ATOM 750 N N . SER A 1 94 ? -0.795 0.313 -0.704 1.00 97.88 94 SER A N 1
ATOM 751 C CA . SER A 1 94 ? -0.333 1.570 -0.090 1.00 97.88 94 SER A CA 1
ATOM 752 C C . SER A 1 94 ? 0.426 1.321 1.221 1.00 97.88 94 SER A C 1
ATOM 754 O O . SER A 1 94 ? 1.504 1.890 1.436 1.00 97.88 94 SER A O 1
ATOM 756 N N . VAL A 1 95 ? -0.059 0.405 2.067 1.00 98.69 95 VAL A N 1
ATOM 757 C CA . VAL A 1 95 ? 0.644 0.007 3.296 1.00 98.69 95 VAL A CA 1
ATOM 758 C C . VAL A 1 95 ? 2.005 -0.623 2.987 1.00 98.69 95 VAL A C 1
ATOM 760 O O . VAL A 1 95 ? 3.007 -0.214 3.580 1.00 98.69 95 VAL A O 1
ATOM 763 N N . LEU A 1 96 ? 2.086 -1.572 2.048 1.00 98.69 96 LEU A N 1
ATOM 764 C CA . LEU A 1 96 ? 3.359 -2.205 1.664 1.00 98.69 96 LEU A CA 1
ATOM 765 C C . LEU A 1 96 ? 4.339 -1.198 1.035 1.00 98.69 96 LEU A C 1
ATOM 767 O O . LEU A 1 96 ? 5.514 -1.155 1.399 1.00 98.69 96 LEU A O 1
ATOM 771 N N . GLN A 1 97 ? 3.852 -0.326 0.152 1.00 98.06 97 GLN A N 1
ATOM 772 C CA . GLN A 1 97 ? 4.629 0.724 -0.511 1.00 98.06 97 GLN A CA 1
ATOM 773 C C . GLN A 1 97 ? 5.223 1.729 0.480 1.00 98.06 97 GLN A C 1
ATOM 775 O O . GLN A 1 97 ? 6.304 2.278 0.250 1.00 98.06 97 GLN A O 1
ATOM 780 N N . ASN A 1 98 ? 4.532 1.974 1.592 1.00 98.12 98 ASN A N 1
ATOM 781 C CA . ASN A 1 98 ? 4.984 2.895 2.627 1.00 98.12 98 ASN A CA 1
ATOM 782 C C . ASN A 1 98 ? 5.686 2.195 3.801 1.00 98.12 98 ASN A C 1
ATOM 784 O O . ASN A 1 98 ? 6.283 2.876 4.637 1.00 98.12 98 ASN A O 1
ATOM 788 N N . 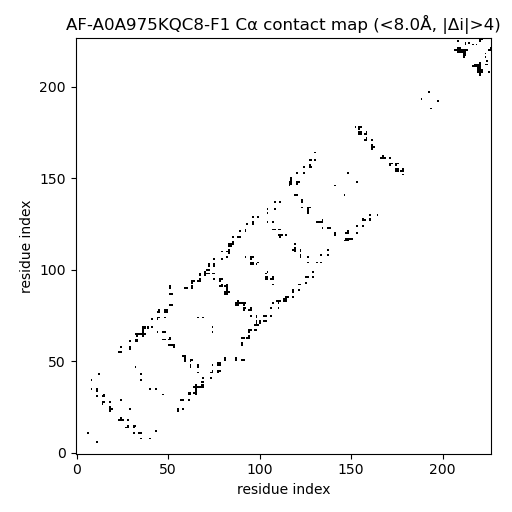THR A 1 99 ? 5.72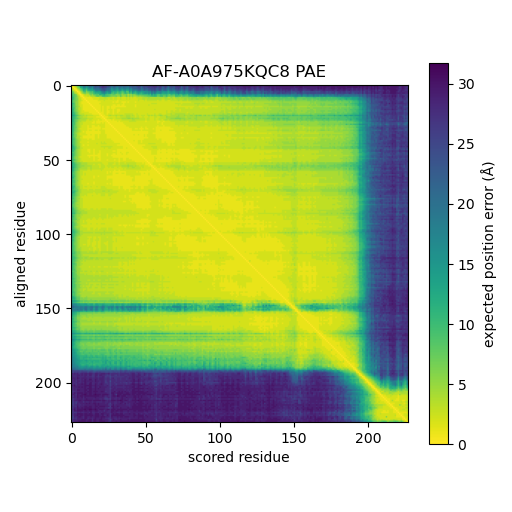0 0.861 3.825 1.00 96.75 99 THR A N 1
ATOM 789 C CA . THR A 1 99 ? 6.532 0.041 4.739 1.00 96.75 99 THR A CA 1
A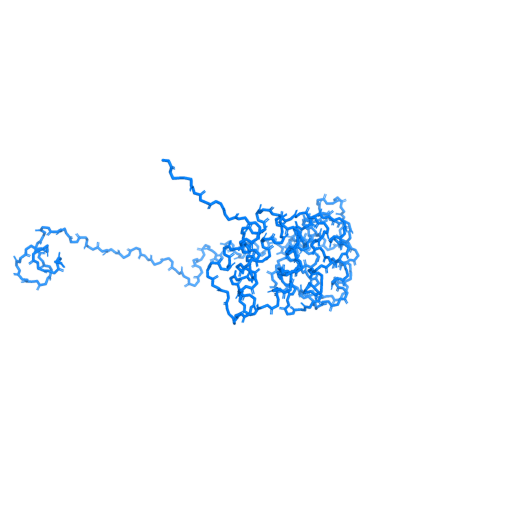TOM 790 C C . THR A 1 99 ? 7.879 -0.254 4.081 1.00 96.75 99 THR A C 1
ATOM 792 O O . THR A 1 99 ? 8.143 -1.370 3.673 1.00 96.75 99 THR A O 1
ATOM 795 N N . LYS A 1 100 ? 8.721 0.773 3.916 1.00 95.38 100 LYS A N 1
ATOM 796 C CA . LYS A 1 100 ? 9.910 0.828 3.030 1.00 95.38 100 LYS A CA 1
ATOM 797 C C . LYS A 1 100 ? 11.054 -0.141 3.393 1.00 95.38 100 LYS A C 1
ATOM 799 O O . LYS A 1 100 ? 12.168 0.285 3.701 1.00 95.38 100 LYS A O 1
ATOM 804 N N . THR A 1 101 ? 10.787 -1.437 3.356 1.00 97.69 101 THR A N 1
ATOM 805 C CA . THR A 1 101 ? 11.700 -2.528 3.685 1.00 97.69 101 THR A CA 1
ATOM 806 C C . THR A 1 101 ? 11.854 -3.469 2.496 1.00 97.69 101 THR A C 1
ATOM 808 O O . THR A 1 101 ? 11.002 -3.544 1.608 1.00 97.69 101 THR A O 1
ATOM 811 N N . ASP A 1 102 ? 12.948 -4.229 2.475 1.00 98.44 102 ASP A N 1
ATOM 812 C CA . ASP A 1 102 ? 13.192 -5.191 1.397 1.00 98.44 102 ASP A CA 1
ATOM 813 C C . ASP A 1 102 ? 12.155 -6.331 1.395 1.00 98.44 102 ASP A C 1
ATOM 815 O O . ASP A 1 102 ? 11.826 -6.879 0.336 1.00 98.44 102 ASP A O 1
ATOM 819 N N . TYR A 1 103 ? 11.596 -6.650 2.570 1.00 98.69 103 TYR A N 1
ATOM 820 C CA . TYR A 1 103 ? 10.541 -7.647 2.710 1.00 98.69 103 TYR A CA 1
ATOM 821 C C . TYR A 1 103 ? 9.222 -7.169 2.104 1.00 98.69 103 TYR A C 1
ATOM 823 O O . TYR A 1 103 ? 8.655 -7.878 1.275 1.00 98.69 103 TYR A O 1
ATOM 831 N N . ALA A 1 104 ? 8.791 -5.939 2.402 1.00 98.69 104 ALA A N 1
ATOM 832 C CA . ALA A 1 104 ? 7.602 -5.358 1.784 1.00 98.69 104 ALA A CA 1
ATOM 833 C C . ALA A 1 104 ? 7.748 -5.246 0.259 1.00 98.69 104 ALA A C 1
ATOM 835 O O . ALA A 1 104 ? 6.813 -5.550 -0.476 1.00 98.69 104 ALA A O 1
ATOM 836 N N . GLN A 1 105 ? 8.941 -4.897 -0.239 1.00 98.69 105 GLN A N 1
ATOM 837 C CA . GLN A 1 105 ? 9.208 -4.913 -1.680 1.00 98.69 105 GLN A CA 1
ATOM 838 C C . GLN A 1 105 ? 9.069 -6.310 -2.287 1.00 98.69 105 GLN A C 1
ATOM 840 O O . GLN A 1 105 ? 8.514 -6.449 -3.371 1.00 98.69 105 GLN A O 1
ATOM 845 N N . SER A 1 106 ? 9.557 -7.346 -1.601 1.00 98.75 106 SER A N 1
ATOM 846 C CA . SER A 1 106 ? 9.399 -8.734 -2.056 1.00 98.75 106 SER A CA 1
ATOM 847 C C . SER A 1 106 ? 7.929 -9.163 -2.054 1.00 98.75 106 SER A C 1
ATOM 849 O O . SER A 1 106 ? 7.478 -9.771 -3.017 1.00 98.75 106 SER A O 1
ATOM 851 N N . ALA A 1 107 ? 7.162 -8.765 -1.037 1.00 98.81 107 ALA A N 1
ATOM 852 C CA . ALA A 1 107 ? 5.724 -9.008 -0.992 1.00 98.81 107 ALA A CA 1
ATOM 853 C C . ALA A 1 107 ? 4.982 -8.320 -2.150 1.00 98.81 107 ALA A C 1
ATOM 855 O O . ALA A 1 107 ? 4.107 -8.938 -2.749 1.00 98.81 107 ALA A O 1
ATOM 856 N N . MET A 1 108 ? 5.354 -7.087 -2.517 1.00 98.81 108 MET A N 1
ATOM 857 C CA . MET A 1 108 ? 4.785 -6.407 -3.689 1.00 98.81 108 MET A CA 1
ATOM 858 C C . MET A 1 108 ? 5.099 -7.142 -4.999 1.00 98.81 108 MET A C 1
ATOM 860 O O . MET A 1 108 ? 4.213 -7.272 -5.837 1.00 98.81 108 MET A O 1
ATOM 864 N N . VAL A 1 109 ? 6.317 -7.676 -5.162 1.00 98.81 109 VAL A N 1
ATOM 865 C CA . VAL A 1 109 ? 6.665 -8.519 -6.324 1.00 98.81 109 VAL A CA 1
ATOM 866 C C . VAL A 1 109 ? 5.753 -9.746 -6.397 1.00 98.81 109 VAL A C 1
ATOM 868 O O . VAL A 1 109 ? 5.275 -10.081 -7.470 1.00 98.81 109 VAL A O 1
ATOM 871 N N . GLU A 1 110 ? 5.448 -10.388 -5.269 1.00 98.81 110 GLU A N 1
ATOM 872 C CA . GLU A 1 110 ? 4.502 -11.511 -5.252 1.00 98.81 110 GLU A CA 1
ATOM 873 C C . GLU A 1 110 ? 3.058 -11.089 -5.572 1.00 98.81 110 GLU A C 1
ATOM 875 O O . GLU A 1 110 ? 2.319 -11.870 -6.165 1.00 98.81 110 GLU A O 1
ATOM 880 N N . CYS A 1 111 ? 2.653 -9.865 -5.214 1.00 98.75 111 CYS A N 1
ATOM 881 C CA . CYS A 1 111 ? 1.340 -9.330 -5.589 1.00 98.75 111 CYS A CA 1
ATOM 882 C C . CYS A 1 111 ? 1.236 -9.120 -7.108 1.00 98.75 111 CYS A C 1
ATOM 884 O O . CYS A 1 111 ? 0.211 -9.445 -7.697 1.00 98.75 111 CYS A O 1
ATOM 886 N N . TYR A 1 112 ? 2.305 -8.654 -7.762 1.00 98.69 112 TYR A N 1
ATOM 887 C CA . TYR A 1 112 ? 2.332 -8.452 -9.217 1.00 98.69 112 TYR A CA 1
ATOM 888 C C . TYR A 1 112 ? 1.925 -9.704 -10.009 1.00 98.69 112 TYR A C 1
ATOM 890 O O . TYR A 1 112 ? 1.254 -9.602 -11.031 1.00 98.69 112 TYR A O 1
ATOM 898 N N . GLU A 1 113 ? 2.312 -10.890 -9.539 1.00 98.12 113 GLU A N 1
ATOM 899 C CA . GLU A 1 113 ? 2.058 -12.159 -10.233 1.00 98.12 113 GLU A CA 1
ATOM 900 C C . GLU A 1 113 ? 0.571 -12.539 -10.301 1.00 98.12 113 GLU A C 1
ATOM 902 O O . GLU A 1 113 ? 0.179 -13.336 -11.155 1.00 98.12 113 GLU A O 1
ATOM 907 N N . VAL A 1 114 ? -0.251 -12.011 -9.389 1.00 98.19 114 VAL A N 1
ATOM 908 C CA . VAL A 1 114 ? -1.661 -12.405 -9.240 1.00 98.19 114 VAL A CA 1
ATOM 909 C C . VAL A 1 114 ? -2.650 -11.299 -9.582 1.00 98.19 114 VAL A C 1
ATOM 911 O O . VAL A 1 114 ? -3.788 -11.622 -9.912 1.00 98.19 114 VAL A O 1
ATOM 914 N N . LEU A 1 115 ? -2.223 -10.038 -9.504 1.00 98.25 115 LEU A N 1
ATOM 915 C CA . LEU A 1 1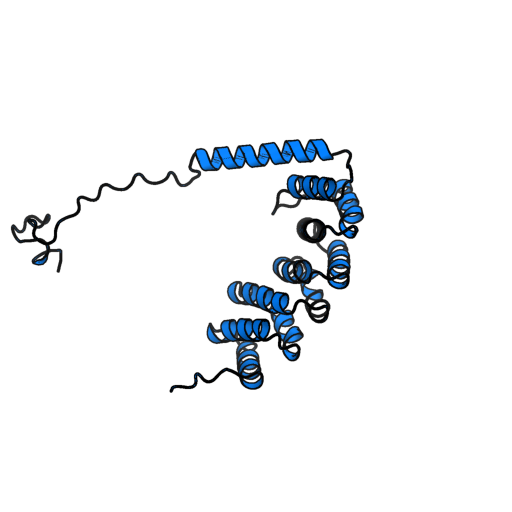15 ? -3.072 -8.880 -9.763 1.00 98.25 115 LEU A CA 1
ATOM 916 C C . LEU A 1 115 ? -3.318 -8.660 -11.260 1.00 98.25 115 LEU A C 1
ATOM 918 O O . LEU A 1 115 ? -2.543 -9.093 -12.124 1.00 98.25 115 LEU A O 1
ATOM 922 N N . ASP A 1 116 ? -4.391 -7.936 -11.552 1.00 96.38 116 ASP A N 1
ATOM 923 C CA . ASP A 1 116 ? -4.707 -7.447 -12.888 1.00 96.38 116 ASP A CA 1
ATOM 924 C C . ASP A 1 116 ? -3.733 -6.356 -13.393 1.00 96.38 116 ASP A C 1
ATOM 926 O O . ASP A 1 116 ? -2.717 -6.032 -12.772 1.00 96.38 116 ASP A O 1
ATOM 930 N N . GLU A 1 117 ? -4.001 -5.801 -14.579 1.00 95.50 117 GLU A N 1
ATOM 931 C CA . GLU A 1 117 ? -3.133 -4.780 -15.180 1.00 95.50 117 GLU A CA 1
ATOM 932 C C . GLU A 1 117 ? -3.040 -3.480 -14.369 1.00 95.50 117 GLU A C 1
ATOM 934 O O . GLU A 1 117 ? -1.990 -2.824 -14.393 1.00 95.50 117 GLU A O 1
ATOM 939 N N . ASP A 1 118 ? -4.090 -3.127 -13.623 1.00 95.12 118 ASP A N 1
ATOM 940 C CA . ASP A 1 118 ? -4.094 -1.938 -12.782 1.00 95.12 118 ASP A CA 1
ATOM 941 C C . ASP A 1 118 ? -3.282 -2.197 -11.507 1.00 95.12 118 ASP A C 1
ATOM 943 O O . ASP A 1 118 ? -2.369 -1.429 -11.187 1.00 95.12 118 ASP A O 1
ATOM 947 N N . GLY A 1 119 ? -3.511 -3.324 -10.828 1.00 96.88 119 GLY A N 1
ATOM 948 C CA . GLY A 1 119 ? -2.741 -3.726 -9.651 1.00 96.88 119 GLY A CA 1
ATOM 949 C C . GLY A 1 119 ? -1.251 -3.941 -9.952 1.00 96.88 119 GLY A C 1
ATOM 950 O O . GLY A 1 119 ? -0.384 -3.531 -9.172 1.00 96.88 119 GLY A O 1
ATOM 951 N N . LYS A 1 120 ? -0.913 -4.483 -11.128 1.00 98.00 120 LYS A N 1
ATOM 952 C CA . LYS A 1 120 ? 0.472 -4.548 -11.630 1.00 98.00 120 LYS A CA 1
ATOM 953 C C . LYS A 1 120 ? 1.092 -3.162 -11.806 1.00 98.00 120 LYS A C 1
ATOM 955 O O . LYS A 1 120 ? 2.243 -2.955 -11.408 1.00 98.00 120 LYS A O 1
ATOM 960 N N . GLY A 1 121 ? 0.333 -2.215 -12.360 1.00 97.06 121 GLY A N 1
ATOM 961 C CA . GLY A 1 121 ? 0.732 -0.811 -12.478 1.00 97.06 121 GLY A CA 1
ATOM 962 C C . GLY A 1 121 ? 1.040 -0.191 -11.114 1.00 97.06 121 GLY A C 1
ATOM 963 O O . GLY A 1 121 ? 2.115 0.384 -10.930 1.00 97.06 121 GLY A O 1
ATOM 964 N N . MET A 1 122 ? 0.168 -0.417 -10.123 1.00 97.38 122 MET A N 1
ATOM 965 C CA . MET A 1 122 ? 0.366 0.033 -8.738 1.00 97.38 122 MET A CA 1
ATOM 966 C C . MET A 1 122 ? 1.654 -0.519 -8.118 1.00 97.38 122 MET A C 1
ATOM 968 O O . MET A 1 122 ? 2.391 0.212 -7.453 1.00 97.38 122 MET A O 1
ATOM 972 N N . VAL A 1 123 ? 1.948 -1.809 -8.314 1.00 98.44 123 VAL A N 1
ATOM 973 C CA . VAL A 1 123 ? 3.180 -2.426 -7.800 1.00 98.44 123 VAL A CA 1
ATOM 974 C C . VAL A 1 123 ? 4.420 -1.783 -8.422 1.00 98.44 123 VAL A C 1
ATOM 976 O O . VAL A 1 123 ? 5.356 -1.437 -7.693 1.00 98.44 123 VAL A O 1
ATOM 979 N N . ILE A 1 124 ? 4.433 -1.601 -9.747 1.00 98.19 124 ILE A N 1
ATOM 980 C CA . ILE A 1 124 ? 5.549 -0.953 -10.449 1.00 98.19 124 ILE A CA 1
ATOM 981 C C . ILE A 1 124 ? 5.738 0.470 -9.932 1.00 98.19 124 ILE A C 1
ATOM 983 O O . ILE A 1 124 ? 6.848 0.826 -9.543 1.00 98.19 124 ILE A O 1
ATOM 987 N N . GLU A 1 125 ? 4.666 1.260 -9.870 1.00 97.19 125 GLU A N 1
ATOM 988 C CA . GLU A 1 125 ? 4.687 2.631 -9.360 1.00 97.19 125 GLU A CA 1
ATOM 989 C C . GLU A 1 125 ? 5.272 2.692 -7.941 1.00 97.19 125 GLU A C 1
ATOM 991 O O . GLU A 1 125 ? 6.196 3.464 -7.668 1.00 97.19 125 GLU A O 1
ATOM 996 N N . GLY A 1 126 ? 4.808 1.810 -7.055 1.00 97.44 126 GLY A N 1
ATOM 997 C CA . GLY A 1 126 ? 5.299 1.680 -5.689 1.00 97.44 126 GLY A CA 1
ATOM 998 C C . GLY A 1 126 ? 6.795 1.370 -5.596 1.00 97.44 126 GLY A C 1
ATOM 999 O O . GLY A 1 126 ? 7.539 2.053 -4.884 1.00 97.44 126 GLY A O 1
ATOM 1000 N N . LEU A 1 127 ? 7.263 0.359 -6.332 1.00 98.56 127 LEU A N 1
ATOM 1001 C CA . LEU A 1 127 ? 8.677 -0.030 -6.359 1.00 98.56 127 LEU A CA 1
ATOM 1002 C C . LEU A 1 127 ? 9.560 1.051 -7.000 1.00 98.56 127 LEU A C 1
ATOM 1004 O O . LEU A 1 127 ? 10.656 1.322 -6.500 1.00 98.56 127 LEU A O 1
ATOM 1008 N N . SER A 1 128 ? 9.080 1.706 -8.058 1.00 97.81 128 SER A N 1
ATOM 1009 C CA . SER A 1 128 ? 9.766 2.814 -8.724 1.00 97.81 128 SER A CA 1
ATOM 1010 C C . SER A 1 128 ? 9.918 4.028 -7.809 1.00 97.81 128 SER A C 1
ATOM 1012 O O . SER A 1 128 ? 11.007 4.598 -7.738 1.00 97.81 128 SER A O 1
ATOM 1014 N N . HIS A 1 129 ? 8.889 4.392 -7.037 1.00 96.44 129 HIS A N 1
ATOM 1015 C CA . HIS A 1 129 ? 8.976 5.466 -6.040 1.00 96.44 129 HIS A CA 1
ATOM 1016 C C . HIS A 1 129 ? 9.964 5.160 -4.906 1.00 96.44 129 HIS A C 1
ATOM 1018 O O . HIS A 1 129 ? 10.560 6.079 -4.337 1.00 96.44 129 HIS A O 1
ATOM 1024 N N . GLN A 1 130 ? 10.183 3.881 -4.595 1.00 97.44 130 GLN A N 1
ATOM 1025 C CA . GLN A 1 130 ? 11.218 3.440 -3.655 1.00 97.44 130 GLN A CA 1
ATOM 1026 C C . GLN A 1 130 ? 12.614 3.321 -4.285 1.00 97.44 130 GLN A C 1
ATOM 1028 O O . GLN A 1 130 ? 13.566 3.000 -3.575 1.00 97.44 130 GLN A O 1
ATOM 1033 N N . LEU A 1 131 ? 12.755 3.584 -5.589 1.00 97.81 131 LEU A N 1
ATOM 1034 C CA . LEU A 1 131 ? 13.986 3.378 -6.356 1.00 97.81 131 LEU A CA 1
ATOM 1035 C C . LEU A 1 131 ? 14.495 1.922 -6.297 1.00 97.81 131 LEU A C 1
ATOM 1037 O O . LEU A 1 131 ? 15.700 1.669 -6.283 1.00 97.81 131 LEU A O 1
ATOM 1041 N N . SER A 1 132 ? 13.578 0.953 -6.243 1.00 98.25 132 SER A N 1
ATOM 1042 C CA . SER A 1 132 ? 13.923 -0.465 -6.142 1.00 98.25 132 SER A CA 1
ATOM 1043 C C . SER A 1 132 ? 14.311 -1.054 -7.496 1.00 98.25 132 SER A C 1
ATOM 1045 O O . SER A 1 132 ? 13.563 -0.959 -8.467 1.00 98.25 132 SER A O 1
ATOM 1047 N N . GLU A 1 133 ? 15.441 -1.764 -7.556 1.00 98.06 133 GLU A N 1
ATOM 1048 C CA . GLU A 1 133 ? 15.827 -2.509 -8.762 1.00 98.06 133 GLU A CA 1
ATOM 1049 C C . GLU A 1 133 ? 14.865 -3.663 -9.090 1.00 98.06 133 GLU A C 1
ATOM 1051 O O . GLU A 1 133 ? 14.835 -4.121 -10.233 1.00 98.06 133 GLU A O 1
ATOM 1056 N N . LYS A 1 134 ? 14.039 -4.103 -8.127 1.00 98.56 134 LYS A N 1
ATOM 1057 C CA . LYS A 1 134 ? 13.007 -5.129 -8.345 1.00 98.56 134 LYS A CA 1
ATOM 1058 C C . LYS A 1 134 ? 11.940 -4.679 -9.349 1.00 98.56 134 LYS A C 1
ATOM 1060 O O . LYS A 1 134 ? 11.288 -5.531 -9.937 1.00 98.56 134 LYS A O 1
ATOM 1065 N N . ALA A 1 135 ? 11.797 -3.371 -9.586 1.00 98.19 135 ALA A N 1
ATOM 1066 C CA . ALA A 1 135 ? 10.865 -2.842 -10.578 1.00 98.19 135 ALA A CA 1
ATOM 1067 C C . ALA A 1 135 ? 11.259 -3.199 -12.021 1.00 98.19 135 ALA A C 1
ATOM 1069 O O . ALA A 1 135 ? 10.377 -3.397 -12.843 1.00 98.19 135 ALA A O 1
ATOM 1070 N N . PHE A 1 136 ? 12.556 -3.301 -12.348 1.00 97.88 136 PHE A N 1
ATOM 1071 C CA . PHE A 1 136 ? 13.009 -3.495 -13.736 1.00 97.88 136 PHE A CA 1
ATOM 1072 C C . PHE A 1 136 ? 12.395 -4.717 -14.438 1.00 97.88 136 PHE A C 1
ATOM 1074 O O . PHE A 1 136 ? 11.762 -4.515 -15.470 1.00 97.88 136 PHE A O 1
ATOM 1081 N N . PRO A 1 137 ? 12.503 -5.951 -13.905 1.00 97.94 137 PRO A N 1
ATOM 1082 C CA . PRO A 1 137 ? 11.906 -7.110 -14.569 1.00 97.94 137 PRO A CA 1
ATOM 1083 C C . PRO A 1 137 ? 10.376 -7.020 -14.681 1.00 97.94 137 PRO A C 1
ATOM 1085 O O . PRO A 1 137 ? 9.812 -7.537 -15.638 1.00 97.94 137 PRO A O 1
ATOM 1088 N N . LEU A 1 138 ? 9.707 -6.349 -13.736 1.00 98.31 138 LEU A N 1
ATOM 1089 C CA . LEU A 1 138 ? 8.254 -6.160 -13.778 1.00 98.31 138 LEU A CA 1
ATOM 1090 C C . LEU A 1 138 ? 7.844 -5.131 -14.834 1.00 98.31 138 LEU A C 1
ATOM 1092 O O . LEU A 1 138 ? 6.821 -5.298 -15.487 1.00 98.31 138 LEU A O 1
ATOM 1096 N N . ILE A 1 139 ? 8.644 -4.078 -15.018 1.00 97.31 139 ILE A N 1
ATOM 1097 C CA . ILE A 1 139 ? 8.453 -3.098 -16.090 1.00 97.31 139 ILE A CA 1
ATOM 1098 C C . ILE A 1 139 ? 8.619 -3.777 -17.451 1.00 97.31 139 ILE A C 1
ATOM 1100 O O . ILE A 1 139 ? 7.783 -3.569 -18.325 1.00 97.31 139 ILE A O 1
ATOM 1104 N N . ASP A 1 140 ? 9.650 -4.608 -17.617 1.00 95.88 140 ASP A N 1
ATOM 1105 C CA . ASP A 1 140 ? 9.878 -5.341 -18.866 1.00 95.88 140 ASP A CA 1
ATOM 1106 C C . ASP A 1 140 ? 8.680 -6.254 -19.199 1.00 95.88 140 ASP A C 1
ATOM 1108 O O . ASP A 1 140 ? 8.190 -6.234 -20.330 1.00 95.88 140 ASP A O 1
ATOM 1112 N N . ASP A 1 141 ? 8.160 -7.001 -18.213 1.00 97.19 141 ASP A N 1
ATOM 1113 C CA . ASP A 1 141 ? 6.945 -7.818 -18.372 1.00 97.19 141 ASP A CA 1
ATOM 1114 C C . ASP A 1 141 ? 5.718 -6.968 -18.729 1.00 97.19 141 ASP A C 1
ATOM 1116 O O . ASP A 1 141 ? 4.954 -7.312 -19.634 1.00 97.19 141 ASP A O 1
ATOM 1120 N N . TYR A 1 142 ? 5.556 -5.830 -18.055 1.00 95.50 142 TYR A N 1
ATOM 1121 C CA . TYR A 1 142 ? 4.403 -4.953 -18.223 1.00 95.50 142 TYR A CA 1
ATOM 1122 C C . TYR A 1 142 ? 4.329 -4.346 -19.622 1.00 95.50 142 TYR A C 1
ATOM 1124 O O . TYR A 1 142 ? 3.273 -4.336 -20.256 1.00 95.50 142 TYR A O 1
ATOM 1132 N N . LEU A 1 143 ? 5.473 -3.869 -20.117 1.00 93.38 143 LEU A N 1
ATOM 1133 C CA . LEU A 1 143 ? 5.606 -3.296 -21.452 1.00 93.38 143 LEU A CA 1
ATOM 1134 C C . LEU A 1 143 ? 5.446 -4.363 -22.534 1.00 93.38 143 LEU A C 1
ATOM 1136 O O . LEU A 1 143 ? 4.767 -4.117 -23.529 1.00 93.38 143 LEU A O 1
ATOM 1140 N N . PHE A 1 144 ? 6.020 -5.554 -22.333 1.00 93.62 144 PHE A N 1
ATOM 1141 C CA . PHE A 1 144 ? 5.908 -6.661 -23.284 1.00 93.62 144 PHE A CA 1
ATOM 1142 C C . PHE A 1 144 ? 4.452 -7.076 -23.535 1.00 93.62 144 PHE A C 1
ATOM 1144 O O . PHE A 1 144 ? 4.089 -7.405 -24.664 1.00 93.62 144 PHE A O 1
ATOM 1151 N N . HIS A 1 145 ? 3.617 -7.046 -22.496 1.00 93.50 145 HIS A N 1
ATOM 1152 C CA . HIS A 1 145 ? 2.197 -7.376 -22.596 1.00 93.50 145 HIS A CA 1
ATOM 1153 C C . HIS A 1 145 ? 1.303 -6.190 -22.988 1.00 93.50 145 HIS A C 1
ATOM 1155 O O . HIS A 1 145 ? 0.093 -6.370 -23.119 1.00 93.50 145 HIS A O 1
ATOM 1161 N N . GLU A 1 146 ? 1.877 -5.000 -23.195 1.00 89.69 146 GLU A N 1
ATOM 1162 C CA . GLU A 1 146 ? 1.154 -3.765 -23.523 1.00 89.69 146 GLU A CA 1
ATOM 1163 C C . GLU A 1 146 ? 0.023 -3.426 -22.526 1.00 89.69 146 GLU A C 1
ATOM 1165 O O . GLU A 1 146 ? -0.998 -2.841 -22.909 1.00 89.69 146 GLU A O 1
ATOM 1170 N N . TYR A 1 147 ? 0.202 -3.787 -21.250 1.00 88.38 147 TYR A N 1
ATOM 1171 C CA . TYR A 1 147 ? -0.754 -3.474 -20.186 1.00 88.38 147 TYR A CA 1
ATOM 1172 C C . TYR A 1 147 ? -0.940 -1.962 -20.035 1.00 88.38 147 TYR A C 1
ATOM 1174 O O . TYR A 1 147 ? -0.046 -1.163 -20.345 1.00 88.38 147 TYR A O 1
ATOM 1182 N N . ARG A 1 148 ? -2.116 -1.554 -19.551 1.00 81.38 148 ARG A N 1
ATOM 1183 C CA . ARG A 1 148 ? -2.425 -0.139 -19.320 1.00 81.38 148 ARG A CA 1
ATOM 1184 C C . ARG A 1 148 ? -2.876 0.093 -17.892 1.00 81.38 148 ARG A C 1
ATOM 1186 O O . ARG A 1 148 ? -3.770 -0.583 -17.413 1.00 81.38 148 ARG A O 1
ATOM 1193 N N . TYR A 1 149 ? -2.290 1.109 -17.263 1.00 79.56 149 TYR A N 1
ATOM 1194 C CA . TYR A 1 149 ? -2.667 1.549 -15.927 1.00 79.56 149 TYR A CA 1
ATOM 1195 C C . TYR A 1 149 ? -3.570 2.771 -16.048 1.00 79.56 149 TYR A C 1
ATOM 1197 O O . TYR A 1 149 ? -3.170 3.801 -16.598 1.00 79.56 149 TYR A O 1
ATOM 1205 N N . GLY A 1 150 ? -4.807 2.653 -15.575 1.00 73.06 150 GLY A N 1
ATOM 1206 C CA . GLY A 1 150 ? -5.814 3.705 -15.712 1.00 73.06 150 GLY A CA 1
ATOM 1207 C C . GLY A 1 150 ? -5.678 4.858 -14.714 1.00 73.06 150 GLY A C 1
ATOM 1208 O O . GLY A 1 150 ? -6.329 5.889 -14.895 1.00 73.06 150 GLY A O 1
ATOM 1209 N N . VAL A 1 151 ? -4.872 4.694 -13.660 1.00 69.81 151 VAL A N 1
ATOM 1210 C CA . VAL A 1 151 ? -4.901 5.574 -12.479 1.00 69.81 151 VAL A CA 1
ATOM 1211 C C . VAL A 1 151 ? -3.804 6.644 -12.498 1.00 69.81 151 VAL A C 1
ATOM 1213 O O . VAL A 1 151 ? -4.084 7.789 -12.133 1.00 69.81 151 VAL A O 1
ATOM 1216 N N . SER A 1 152 ? -2.581 6.324 -12.939 1.00 72.25 152 SER A N 1
ATOM 1217 C CA . SER A 1 152 ? -1.473 7.290 -13.013 1.00 72.25 152 SER A CA 1
ATOM 1218 C C . SER A 1 152 ? -0.732 7.271 -14.356 1.00 72.25 152 SER A C 1
ATOM 1220 O O . SER A 1 152 ? -0.848 6.336 -15.149 1.00 72.25 152 SER A O 1
ATOM 1222 N N . ASP A 1 153 ? -0.009 8.360 -14.649 1.00 84.50 153 ASP A N 1
ATOM 1223 C CA . ASP A 1 153 ? 0.775 8.500 -15.880 1.00 84.50 153 ASP A CA 1
ATOM 1224 C C . ASP A 1 153 ? 2.067 7.672 -15.773 1.00 84.50 153 ASP A C 1
ATOM 1226 O O . ASP A 1 153 ? 3.104 8.144 -15.294 1.00 84.50 153 ASP A O 1
ATOM 1230 N N . MET A 1 154 ? 1.998 6.414 -16.214 1.00 91.25 154 MET A N 1
ATOM 1231 C CA . MET A 1 154 ? 3.146 5.505 -16.191 1.00 91.25 154 MET A CA 1
ATOM 1232 C C . MET A 1 154 ? 4.333 6.038 -16.992 1.00 91.25 154 MET A C 1
ATOM 1234 O O . MET A 1 154 ? 5.469 5.795 -16.596 1.00 91.25 154 MET A O 1
ATOM 1238 N N . ASP A 1 155 ? 4.122 6.818 -18.055 1.00 92.44 155 ASP A N 1
ATOM 1239 C CA . ASP A 1 155 ? 5.233 7.376 -18.830 1.00 92.44 155 ASP A CA 1
ATOM 1240 C C . ASP A 1 155 ? 6.089 8.304 -17.952 1.00 92.44 155 ASP A C 1
ATOM 1242 O O . ASP A 1 155 ? 7.324 8.249 -17.986 1.00 92.44 155 ASP A O 1
ATOM 1246 N N . GLN A 1 156 ? 5.448 9.104 -17.092 1.00 92.75 156 GLN A N 1
ATOM 1247 C CA . GLN A 1 156 ? 6.146 9.928 -16.106 1.00 92.75 156 GLN A CA 1
ATOM 1248 C C . GLN A 1 156 ? 6.939 9.073 -15.111 1.00 92.75 156 GLN A C 1
ATOM 1250 O O . GLN A 1 156 ? 8.111 9.372 -14.840 1.00 92.75 156 GLN A O 1
ATOM 1255 N N . VAL A 1 157 ? 6.301 8.040 -14.551 1.00 94.50 157 VAL A N 1
ATOM 1256 C CA . VAL A 1 157 ? 6.895 7.147 -13.543 1.00 94.50 157 VAL A CA 1
ATOM 1257 C C . VAL A 1 157 ? 8.120 6.444 -14.122 1.00 94.50 157 VAL A C 1
ATOM 1259 O O . VAL A 1 157 ? 9.214 6.549 -13.562 1.00 94.50 157 VAL A O 1
ATOM 1262 N N . LEU A 1 158 ? 7.964 5.793 -15.277 1.00 95.44 158 LEU A N 1
ATOM 1263 C CA . LEU A 1 158 ? 9.013 5.026 -15.942 1.00 95.44 158 LEU A CA 1
ATOM 1264 C C . LEU A 1 158 ? 10.178 5.923 -16.366 1.00 95.44 158 LEU A C 1
ATOM 1266 O O . LEU A 1 158 ? 11.329 5.629 -16.031 1.00 95.44 158 LEU A O 1
ATOM 1270 N N . TYR A 1 159 ? 9.903 7.052 -17.032 1.00 95.38 159 TYR A N 1
ATOM 1271 C CA . TYR A 1 159 ? 10.949 7.992 -17.442 1.00 95.38 159 TYR A CA 1
ATOM 1272 C C . TYR A 1 159 ? 11.760 8.496 -16.243 1.00 95.38 159 TYR A C 1
ATOM 1274 O O . TYR A 1 159 ? 12.995 8.454 -16.255 1.00 95.38 159 TYR A O 1
ATOM 1282 N N . SER A 1 160 ? 11.075 8.941 -15.186 1.00 95.19 160 SER A N 1
ATOM 1283 C CA . SER A 1 160 ? 11.722 9.485 -13.989 1.00 95.19 160 SER A CA 1
ATOM 1284 C C . SER A 1 160 ? 12.550 8.423 -13.271 1.00 95.19 160 SER A C 1
ATOM 1286 O O . SER A 1 160 ? 13.703 8.677 -12.917 1.00 95.19 160 SER A O 1
ATOM 1288 N N . PHE A 1 161 ? 11.997 7.222 -13.103 1.00 97.56 161 PHE A N 1
ATOM 1289 C CA . PHE A 1 161 ? 12.666 6.105 -12.448 1.00 97.56 161 PHE A CA 1
ATOM 1290 C C . PHE A 1 161 ? 13.945 5.694 -13.184 1.00 97.56 161 PHE A C 1
ATOM 1292 O O . PHE A 1 161 ? 15.023 5.712 -12.585 1.00 97.56 161 PHE A O 1
ATOM 1299 N N . TYR A 1 162 ? 13.872 5.419 -14.491 1.00 97.38 162 TYR A N 1
ATOM 1300 C CA . TYR A 1 162 ? 15.052 5.063 -15.288 1.00 97.38 162 TYR A CA 1
ATOM 1301 C C . TYR A 1 162 ? 16.118 6.159 -15.238 1.00 97.38 162 TYR A C 1
ATOM 1303 O O . TYR A 1 162 ? 17.303 5.871 -15.032 1.00 97.38 162 TYR A O 1
ATOM 1311 N N . LYS A 1 163 ? 15.700 7.428 -15.346 1.00 95.75 163 LYS A N 1
ATOM 1312 C CA . LYS A 1 163 ? 16.616 8.569 -15.302 1.00 95.75 163 LYS A CA 1
ATOM 1313 C C . LYS A 1 163 ? 17.343 8.685 -13.963 1.00 95.75 163 LYS A C 1
ATOM 1315 O O . LYS A 1 163 ? 18.552 8.919 -13.966 1.00 95.75 163 LYS A O 1
ATOM 1320 N N . ILE A 1 164 ? 16.635 8.528 -12.842 1.00 97.69 164 ILE A N 1
ATOM 1321 C CA . ILE A 1 164 ? 17.210 8.605 -11.489 1.00 97.69 164 ILE A CA 1
ATOM 1322 C C . ILE A 1 164 ? 18.139 7.417 -11.225 1.00 97.69 164 ILE A C 1
ATOM 1324 O O . ILE A 1 164 ? 19.233 7.606 -10.697 1.00 97.69 164 ILE A O 1
ATOM 1328 N N . MET A 1 165 ? 17.750 6.216 -11.655 1.00 97.81 165 MET A N 1
ATOM 1329 C CA . MET A 1 165 ? 18.556 4.999 -11.518 1.00 97.81 165 MET A CA 1
ATOM 1330 C C . MET A 1 165 ? 19.778 4.966 -12.448 1.00 97.81 165 MET A C 1
ATOM 1332 O O . MET A 1 165 ? 20.556 4.013 -12.412 1.00 97.81 165 MET A O 1
ATOM 1336 N N . GLY A 1 166 ? 19.960 5.985 -13.297 1.00 96.25 166 GLY A N 1
ATOM 1337 C CA . GLY A 1 166 ? 21.080 6.067 -14.233 1.00 96.25 166 GLY A CA 1
ATOM 1338 C C . GLY A 1 166 ? 21.039 4.994 -15.322 1.00 96.25 166 GLY A C 1
ATOM 1339 O O . GLY A 1 166 ? 22.085 4.641 -15.867 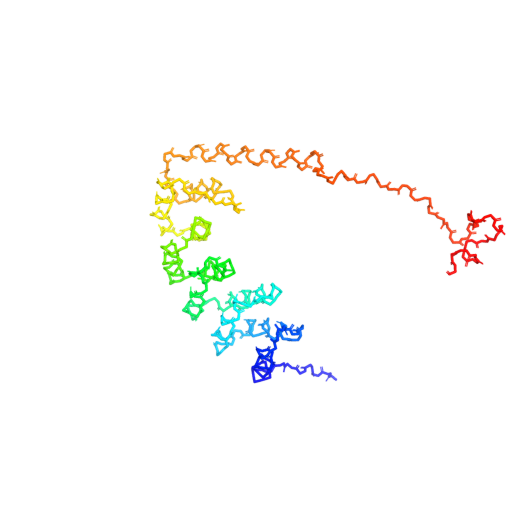1.00 96.25 166 GLY A O 1
ATOM 1340 N N . ARG A 1 167 ? 19.849 4.469 -15.633 1.00 94.50 167 ARG A N 1
ATOM 1341 C CA . ARG A 1 167 ? 19.620 3.479 -16.690 1.00 94.50 167 ARG A CA 1
ATOM 1342 C C . ARG A 1 167 ? 18.930 4.131 -17.889 1.00 94.50 167 ARG A C 1
ATOM 1344 O O . ARG A 1 167 ? 18.355 5.212 -17.791 1.00 94.50 167 ARG A O 1
ATOM 1351 N N . SER A 1 168 ? 18.998 3.468 -19.035 1.00 89.31 168 SER A N 1
ATOM 1352 C CA . SER A 1 168 ? 18.314 3.883 -20.262 1.00 89.31 168 SER A CA 1
ATOM 1353 C C . SER A 1 168 ? 17.396 2.770 -20.743 1.00 89.31 168 SER A C 1
ATOM 1355 O O . SER A 1 168 ? 17.815 1.614 -20.742 1.00 89.31 168 SER A O 1
ATOM 1357 N N . HIS A 1 169 ? 16.204 3.136 -21.201 1.00 93.62 169 HIS A N 1
ATOM 1358 C CA . HIS A 1 169 ? 15.285 2.261 -21.925 1.00 93.62 169 HIS A CA 1
ATOM 1359 C C . HIS A 1 169 ? 15.135 2.757 -23.369 1.00 93.62 169 HIS A C 1
ATOM 1361 O O . HIS A 1 169 ? 15.298 3.953 -23.626 1.00 93.62 169 HIS A O 1
ATOM 1367 N N . GLU A 1 170 ? 14.820 1.870 -24.311 1.00 92.88 170 GLU A N 1
ATOM 1368 C CA . GLU A 1 170 ? 14.614 2.250 -25.718 1.00 92.88 170 GLU A CA 1
ATOM 1369 C C . GLU A 1 170 ? 13.470 3.261 -25.887 1.00 92.88 170 GLU A C 1
ATOM 1371 O O . GLU A 1 170 ? 13.611 4.244 -26.616 1.00 92.88 170 GLU A O 1
ATOM 1376 N N . ASP A 1 171 ? 12.414 3.106 -25.091 1.00 92.00 171 ASP A N 1
ATOM 1377 C CA . ASP A 1 171 ? 11.252 4.000 -25.083 1.00 92.00 171 ASP A CA 1
ATOM 1378 C C . ASP A 1 171 ? 11.414 5.246 -24.199 1.00 92.00 171 ASP A C 1
ATOM 1380 O O . ASP A 1 171 ? 10.492 6.053 -24.102 1.00 92.00 171 ASP A O 1
ATOM 1384 N N . SER A 1 172 ? 12.576 5.467 -23.568 1.00 89.31 172 SER A N 1
ATOM 1385 C CA . SER A 1 172 ? 12.757 6.585 -22.621 1.00 89.31 172 SER A CA 1
ATOM 1386 C C . SER A 1 172 ? 12.389 7.954 -23.208 1.00 89.31 172 SER A C 1
ATOM 1388 O O . SER A 1 172 ? 11.782 8.777 -22.524 1.00 89.31 172 SER A O 1
ATOM 1390 N N . GLU A 1 173 ? 12.724 8.215 -24.474 1.00 91.06 173 GLU A N 1
ATOM 1391 C CA . GLU A 1 173 ? 12.347 9.476 -25.129 1.00 91.06 173 GLU A CA 1
ATOM 1392 C C . GLU A 1 173 ? 10.859 9.534 -25.496 1.00 91.06 173 GLU A C 1
ATOM 1394 O O . GLU A 1 173 ? 10.273 10.618 -25.472 1.00 91.06 173 GLU A O 1
ATOM 1399 N N . LEU A 1 174 ? 10.232 8.394 -25.804 1.00 91.69 174 LEU A N 1
ATOM 1400 C CA . LEU A 1 174 ? 8.792 8.330 -26.058 1.00 91.69 174 LEU A CA 1
ATOM 1401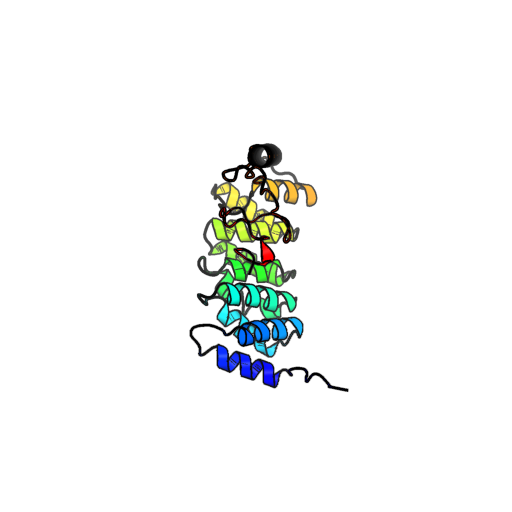 C C . LEU A 1 174 ? 8.013 8.672 -24.788 1.00 91.69 174 LEU A C 1
ATOM 1403 O O . LEU A 1 174 ? 7.132 9.532 -24.839 1.00 91.69 174 LEU A O 1
ATOM 1407 N N . TRP A 1 175 ? 8.396 8.085 -23.653 1.00 93.75 175 TRP A N 1
ATOM 1408 C CA . TRP A 1 175 ? 7.799 8.382 -22.351 1.00 93.75 175 TRP A CA 1
ATOM 1409 C C . TRP A 1 175 ? 7.945 9.858 -21.984 1.00 93.75 175 TRP A C 1
ATOM 1411 O O . TRP A 1 175 ? 6.965 10.507 -21.627 1.00 93.75 175 TRP A O 1
ATOM 1421 N N . ARG A 1 176 ? 9.140 10.441 -22.167 1.00 93.12 176 ARG A N 1
ATOM 1422 C CA . ARG A 1 176 ? 9.377 11.872 -21.916 1.00 93.12 176 ARG A CA 1
ATOM 1423 C C . ARG A 1 176 ? 8.424 12.761 -22.713 1.00 93.12 176 ARG A C 1
ATOM 1425 O O . ARG A 1 176 ? 7.809 13.660 -22.151 1.00 93.12 176 ARG A O 1
ATOM 1432 N N . VAL A 1 177 ? 8.307 12.521 -24.019 1.00 92.69 177 VAL A N 1
ATOM 1433 C CA . VAL A 1 177 ? 7.445 13.324 -24.901 1.00 92.69 177 VAL A CA 1
ATOM 1434 C C . VAL A 1 177 ? 5.964 13.123 -24.568 1.00 92.69 177 VAL A C 1
ATOM 1436 O O . VAL A 1 177 ? 5.190 14.081 -24.614 1.00 92.69 177 VAL A O 1
ATOM 1439 N N . SER A 1 178 ? 5.559 11.893 -24.243 1.00 90.56 178 SER A N 1
ATOM 1440 C CA . SER A 1 178 ? 4.186 11.575 -23.849 1.00 90.56 178 SER A CA 1
ATOM 1441 C C . SER A 1 178 ? 3.790 12.301 -22.561 1.00 90.56 178 SER A C 1
ATOM 1443 O O . SER A 1 178 ? 2.776 13.005 -22.555 1.00 90.56 178 SER A O 1
ATOM 1445 N N . TRP A 1 179 ? 4.651 12.247 -21.542 1.00 88.81 179 TRP A N 1
ATOM 1446 C CA . TRP A 1 179 ? 4.488 12.961 -20.277 1.00 88.81 179 TRP A CA 1
ATOM 1447 C C . TRP A 1 179 ? 4.487 14.492 -20.446 1.00 88.81 179 TRP A C 1
ATOM 1449 O O . TRP A 1 179 ? 3.591 15.181 -19.963 1.00 88.81 179 TRP A O 1
ATOM 1459 N N . GLU A 1 180 ? 5.435 15.068 -21.196 1.00 90.31 180 GLU A N 1
ATOM 1460 C CA . GLU A 1 180 ? 5.457 16.520 -21.462 1.00 90.31 180 GLU A CA 1
ATOM 1461 C C . GLU A 1 180 ? 4.145 16.999 -22.113 1.00 90.31 180 GLU A C 1
ATOM 1463 O O . GLU A 1 180 ? 3.638 18.087 -21.823 1.00 90.31 180 GLU A O 1
ATOM 1468 N N . ARG A 1 181 ? 3.557 16.165 -22.978 1.00 89.88 181 ARG A N 1
ATOM 1469 C CA . ARG A 1 181 ? 2.268 16.436 -23.617 1.00 89.88 181 ARG A CA 1
ATOM 1470 C C . ARG A 1 181 ? 1.090 16.297 -22.647 1.00 89.88 181 ARG A C 1
ATOM 1472 O O . ARG A 1 181 ? 0.159 17.099 -22.750 1.00 89.88 181 ARG A O 1
ATOM 1479 N N . SER A 1 182 ? 1.088 15.309 -21.748 1.00 86.44 182 SER A N 1
ATOM 1480 C CA . SER A 1 182 ? 0.019 15.136 -20.751 1.00 86.44 182 SER A CA 1
ATOM 1481 C C . SER A 1 182 ? -0.035 16.333 -19.793 1.00 86.44 182 SER A C 1
ATOM 1483 O O . SER A 1 182 ? -1.106 16.913 -19.592 1.00 86.44 182 SER A O 1
ATOM 1485 N N . GLU A 1 183 ? 1.123 16.809 -19.332 1.00 85.69 183 GLU A N 1
ATOM 1486 C CA . GLU A 1 183 ? 1.255 18.007 -18.494 1.00 85.69 183 GLU A CA 1
ATOM 1487 C C . GLU A 1 183 ? 0.802 19.285 -19.212 1.00 85.69 183 GLU A C 1
ATOM 1489 O O . GLU A 1 183 ? 0.070 20.105 -18.646 1.00 85.69 183 GLU A O 1
ATOM 1494 N N . GLN A 1 184 ? 1.168 19.451 -20.487 1.00 87.12 184 GLN A N 1
ATOM 1495 C CA . GLN A 1 184 ? 0.706 20.587 -21.285 1.00 87.12 184 GLN A CA 1
ATOM 1496 C C . GLN A 1 184 ? -0.825 20.590 -21.419 1.00 87.12 184 GLN A C 1
ATOM 1498 O O . GLN A 1 184 ? -1.461 21.622 -21.197 1.00 87.12 184 GLN A O 1
ATOM 1503 N N . ASN A 1 185 ? -1.427 19.433 -21.711 1.00 86.88 185 ASN A N 1
ATOM 1504 C CA . ASN A 1 185 ? -2.881 19.289 -21.804 1.00 86.88 185 ASN A CA 1
ATOM 1505 C C . ASN A 1 185 ? -3.574 19.619 -20.478 1.00 86.88 185 ASN A C 1
ATOM 1507 O O . ASN A 1 185 ? -4.600 20.303 -20.472 1.00 86.88 185 ASN A O 1
ATOM 1511 N N . ARG A 1 186 ? -3.012 19.163 -19.354 1.00 83.50 186 ARG A N 1
ATOM 1512 C CA . ARG A 1 186 ? -3.524 19.472 -18.017 1.00 83.50 186 ARG A CA 1
ATOM 1513 C C . ARG A 1 186 ? -3.470 20.973 -17.734 1.00 83.50 186 ARG A C 1
ATOM 1515 O O . ARG A 1 186 ? -4.474 21.552 -17.322 1.00 83.50 186 ARG A O 1
ATOM 1522 N N . SER A 1 187 ? -2.337 21.613 -18.014 1.00 83.75 187 SER A N 1
ATOM 1523 C CA . SER A 1 187 ? -2.151 23.061 -17.859 1.00 83.75 187 SER A CA 1
ATOM 1524 C C . SER A 1 187 ? -3.141 23.861 -18.709 1.00 83.75 187 SER A C 1
ATOM 1526 O O . SER A 1 187 ? -3.747 24.828 -18.236 1.00 83.75 187 SER A O 1
ATOM 1528 N N . ASP A 1 188 ? -3.368 23.439 -19.953 1.00 86.62 188 ASP A N 1
ATOM 1529 C CA . ASP A 1 188 ? -4.332 24.078 -20.845 1.00 86.62 188 ASP A CA 1
ATOM 1530 C C . ASP A 1 188 ? -5.781 23.856 -20.376 1.00 86.62 188 ASP A C 1
ATOM 1532 O O . ASP A 1 188 ? -6.582 24.796 -20.413 1.00 86.62 188 ASP A O 1
ATOM 1536 N N . TYR A 1 189 ? -6.118 22.674 -19.848 1.00 81.25 189 TYR A N 1
ATOM 1537 C CA . TYR A 1 189 ? -7.417 22.405 -19.222 1.00 81.25 189 TYR A CA 1
ATOM 1538 C C . TYR A 1 189 ? -7.657 23.303 -17.999 1.00 81.25 189 TYR A C 1
ATOM 1540 O O . TYR A 1 189 ? -8.691 23.975 -17.919 1.00 81.25 189 TYR A O 1
ATOM 1548 N N . GLU A 1 190 ? -6.686 23.395 -17.089 1.00 80.56 190 GLU A N 1
ATOM 1549 C CA . GLU A 1 190 ? -6.742 24.268 -15.911 1.00 80.56 190 GLU A CA 1
ATOM 1550 C C . GLU A 1 190 ? -6.870 25.747 -16.311 1.00 80.56 190 GLU A C 1
ATOM 1552 O O . GLU A 1 190 ? -7.705 26.477 -15.767 1.00 80.56 190 GLU A O 1
ATOM 1557 N N . ARG A 1 191 ? -6.120 26.190 -17.330 1.00 79.44 191 ARG A N 1
ATOM 1558 C CA . ARG A 1 191 ? -6.207 27.553 -17.882 1.00 79.44 191 ARG A CA 1
ATOM 1559 C C . ARG A 1 191 ? -7.552 27.831 -18.553 1.00 79.44 191 ARG A C 1
ATOM 1561 O O . ARG A 1 191 ? -8.045 28.956 -18.476 1.00 79.44 191 ARG A O 1
ATOM 1568 N N . SER A 1 192 ? -8.157 26.830 -19.189 1.00 78.88 192 SER A N 1
ATOM 1569 C CA . SER A 1 192 ? -9.488 26.936 -19.803 1.00 78.88 192 SER A CA 1
ATOM 1570 C C . SER A 1 192 ? -10.633 26.980 -18.777 1.00 78.88 192 SER A C 1
ATOM 1572 O O . SER A 1 192 ? -11.778 27.252 -19.144 1.00 78.88 192 SER A O 1
ATOM 1574 N N . GLY A 1 193 ? -10.325 26.784 -17.488 1.00 64.38 193 GLY A N 1
ATOM 1575 C CA . GLY A 1 193 ? -11.273 26.845 -16.378 1.00 64.38 193 GLY A CA 1
ATOM 1576 C C . GLY A 1 193 ? -12.048 25.552 -16.128 1.00 64.38 193 GLY A C 1
ATOM 1577 O O . GLY A 1 193 ? -12.940 25.561 -15.284 1.00 64.38 193 GLY A O 1
ATOM 1578 N N . GLY A 1 194 ? -11.732 24.458 -16.830 1.00 62.50 194 GLY A N 1
ATOM 1579 C CA . GLY A 1 194 ? -12.470 23.195 -16.748 1.00 62.50 194 GLY A CA 1
ATOM 1580 C C . GLY A 1 194 ? -13.998 23.353 -16.866 1.00 62.50 194 GLY A C 1
ATOM 1581 O O . GLY A 1 194 ? -14.519 24.386 -17.288 1.00 62.50 194 GLY A O 1
ATOM 1582 N N . ILE A 1 195 ? -14.758 22.330 -16.465 1.00 57.94 195 ILE A N 1
ATOM 1583 C CA . ILE A 1 195 ? -16.240 22.381 -16.436 1.00 57.94 195 ILE A CA 1
ATOM 1584 C C . ILE A 1 195 ? -16.757 23.475 -15.472 1.00 57.94 195 ILE A C 1
ATOM 1586 O O . ILE A 1 195 ? -17.862 23.998 -15.635 1.00 57.94 195 ILE A O 1
ATOM 1590 N N . PHE A 1 196 ? -15.936 23.895 -14.508 1.00 53.88 196 PHE A N 1
ATOM 1591 C CA . PHE A 1 196 ? -16.258 24.937 -13.539 1.00 53.88 196 PHE A CA 1
ATOM 1592 C C . PHE A 1 196 ? -15.626 26.268 -13.938 1.00 53.88 196 PHE A C 1
ATOM 1594 O O . PHE A 1 196 ? -14.697 26.743 -13.282 1.00 53.88 196 PHE A O 1
ATOM 1601 N N . LYS A 1 197 ? -16.179 26.927 -14.971 1.00 59.78 197 LYS A N 1
ATOM 1602 C CA . LYS A 1 197 ? -15.928 28.361 -15.179 1.00 59.78 197 LYS A CA 1
ATOM 1603 C C . LYS A 1 197 ? -16.091 29.055 -13.834 1.00 59.78 197 LYS A C 1
ATOM 1605 O O . LYS A 1 197 ? -17.186 29.049 -13.272 1.00 59.78 197 LYS A O 1
ATOM 1610 N N . LYS A 1 198 ? -14.994 29.611 -13.315 1.00 56.25 198 LYS A N 1
ATOM 1611 C CA . LYS A 1 198 ? -14.966 30.367 -12.064 1.00 56.25 198 LYS A CA 1
ATOM 1612 C C . LYS A 1 198 ? -16.099 31.385 -12.142 1.00 56.25 198 LYS A C 1
ATOM 1614 O O . LYS A 1 198 ? -16.022 32.307 -12.952 1.00 56.25 198 LYS A O 1
ATOM 1619 N N . ALA A 1 199 ? -17.178 31.149 -11.392 1.00 63.12 199 ALA A N 1
ATOM 1620 C CA . ALA A 1 199 ? -18.337 32.024 -11.426 1.00 63.12 199 ALA A CA 1
ATOM 1621 C C . ALA A 1 199 ? -17.836 33.438 -11.139 1.00 63.12 199 ALA A C 1
ATOM 1623 O O . ALA A 1 199 ? -17.094 33.639 -10.169 1.00 63.12 199 ALA A O 1
ATOM 1624 N N . GLU A 1 200 ? -18.174 34.394 -12.008 1.00 71.19 200 GLU A N 1
ATOM 1625 C CA . GLU A 1 200 ? -17.861 35.788 -11.725 1.00 71.19 200 GLU A CA 1
ATOM 1626 C C . GLU A 1 200 ? -18.388 36.103 -10.322 1.00 71.19 200 GLU A C 1
ATOM 1628 O O . GLU A 1 200 ? -19.503 35.678 -9.985 1.00 71.19 200 GLU A O 1
ATOM 1633 N N . PRO A 1 201 ? -17.590 36.762 -9.462 1.00 65.38 201 PRO A N 1
ATOM 1634 C CA . PRO A 1 201 ? -18.025 37.065 -8.112 1.00 65.38 201 PRO A CA 1
ATOM 1635 C C . PRO A 1 201 ? -19.349 37.817 -8.206 1.00 65.38 201 PRO A C 1
ATOM 1637 O O . PRO A 1 201 ? -19.392 38.935 -8.716 1.00 65.38 201 PRO A O 1
ATOM 1640 N N . MET A 1 202 ? -20.434 37.186 -7.743 1.00 63.88 202 MET A N 1
ATOM 1641 C CA . MET A 1 202 ? -21.746 37.820 -7.731 1.00 63.88 202 MET A CA 1
ATOM 1642 C C . MET A 1 202 ? -21.608 39.154 -7.002 1.00 63.88 202 MET A C 1
ATOM 1644 O O . MET A 1 202 ? -21.230 39.193 -5.827 1.00 63.88 202 MET A O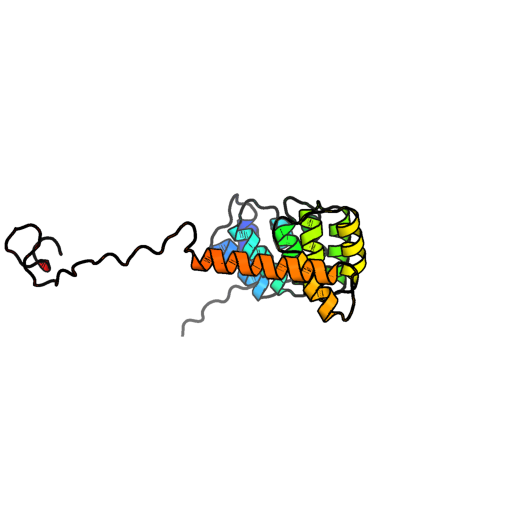 1
ATOM 1648 N N . SER A 1 203 ? -21.897 40.255 -7.697 1.00 64.50 203 SER A N 1
ATOM 1649 C CA . SER A 1 203 ? -21.921 41.577 -7.086 1.00 64.50 203 SER A CA 1
ATOM 1650 C C . SER A 1 203 ? -23.125 41.645 -6.150 1.00 64.50 203 SER A C 1
ATOM 1652 O O . SER A 1 203 ? -24.223 42.047 -6.535 1.00 64.50 203 SER A O 1
ATOM 1654 N N . VAL A 1 204 ? -22.948 41.203 -4.909 1.00 65.31 204 VAL A N 1
ATOM 1655 C CA . VAL A 1 204 ? -23.968 41.371 -3.881 1.00 65.31 204 VAL A CA 1
ATOM 1656 C C . VAL A 1 204 ? -23.883 42.812 -3.400 1.00 65.31 204 VAL A C 1
ATOM 1658 O O . VAL A 1 204 ? -22.898 43.211 -2.773 1.00 65.31 204 VAL A O 1
ATOM 1661 N N . THR A 1 205 ? -24.922 43.601 -3.667 1.00 72.00 205 THR A N 1
ATOM 1662 C CA . THR A 1 205 ? -25.104 44.898 -3.012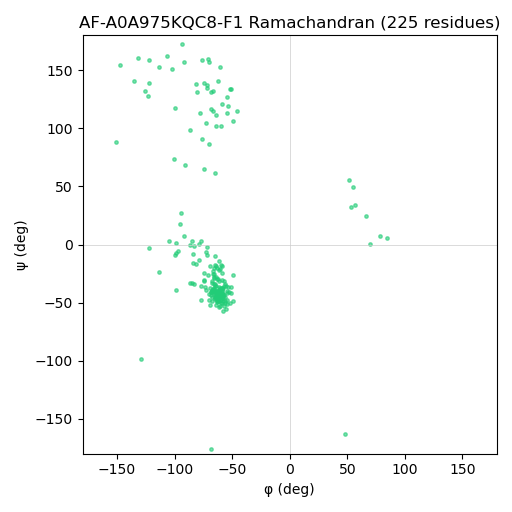 1.00 72.00 205 THR A CA 1
ATOM 1663 C C . THR A 1 205 ? -25.203 44.647 -1.511 1.00 72.00 205 THR A C 1
ATOM 1665 O O . THR A 1 205 ? -26.226 44.176 -1.013 1.00 72.00 205 THR A O 1
ATOM 1668 N N . LYS A 1 206 ? -24.116 44.906 -0.776 1.00 69.88 206 LYS A N 1
ATOM 1669 C CA . LYS A 1 206 ? -24.084 44.753 0.681 1.00 69.88 206 LYS A CA 1
ATOM 1670 C C . LYS A 1 206 ? -25.067 45.746 1.296 1.00 69.88 206 LYS A C 1
ATOM 1672 O O . LYS A 1 206 ? -24.756 46.926 1.415 1.00 69.88 206 LYS A O 1
ATOM 1677 N N . VAL A 1 207 ? -26.244 45.268 1.696 1.00 74.06 207 VAL A N 1
ATOM 1678 C CA . VAL A 1 207 ? -27.206 46.078 2.452 1.00 74.06 207 VAL A CA 1
ATOM 1679 C C . VAL A 1 207 ? -26.618 46.347 3.832 1.00 74.06 207 VAL A C 1
ATOM 1681 O O . VAL A 1 207 ? -26.398 45.421 4.619 1.00 74.06 207 VAL A O 1
ATOM 1684 N N . VAL A 1 208 ? -26.350 47.612 4.154 1.00 77.81 208 VAL A N 1
ATOM 1685 C CA . VAL A 1 208 ? -25.852 47.974 5.480 1.00 77.81 208 VAL A CA 1
ATOM 1686 C C . VAL A 1 208 ? -27.012 47.879 6.470 1.00 77.81 208 VAL A C 1
ATOM 1688 O O . VAL A 1 208 ? -28.131 48.305 6.198 1.00 77.81 208 VAL A O 1
ATOM 1691 N N . ARG A 1 209 ? -26.766 47.350 7.677 1.00 80.25 209 ARG A N 1
ATOM 1692 C CA . ARG A 1 209 ? -27.795 47.123 8.721 1.00 80.25 209 ARG A CA 1
ATOM 1693 C C . ARG A 1 209 ? -28.709 48.330 9.006 1.00 80.25 209 ARG A C 1
ATOM 1695 O O . ARG A 1 209 ? -29.820 48.147 9.509 1.00 80.25 209 ARG A O 1
ATOM 1702 N N . ASN A 1 210 ? -28.237 49.552 8.765 1.00 84.69 210 ASN A N 1
ATOM 1703 C CA . ASN A 1 210 ? -28.976 50.789 9.012 1.00 84.69 210 ASN A CA 1
ATOM 1704 C C . ASN A 1 210 ? -29.648 51.391 7.765 1.00 84.69 210 ASN A C 1
ATOM 1706 O O . ASN A 1 210 ? -30.409 52.343 7.947 1.00 84.69 210 ASN A O 1
ATOM 1710 N N . ASP A 1 211 ? -29.405 50.856 6.567 1.00 88.06 211 ASP A N 1
ATOM 1711 C CA . ASP A 1 211 ? -29.996 51.346 5.319 1.00 88.06 211 ASP A CA 1
ATOM 1712 C C . ASP A 1 211 ? -31.499 51.049 5.257 1.00 88.06 211 ASP A C 1
ATOM 1714 O O . ASP A 1 211 ? -31.979 50.141 5.954 1.00 88.06 211 ASP A O 1
ATOM 1718 N N . PRO A 1 212 ? -32.268 51.801 4.448 1.00 87.56 212 PRO A N 1
ATOM 1719 C CA . PRO A 1 212 ? -33.653 51.465 4.146 1.00 87.56 212 PRO A CA 1
ATOM 1720 C C . PRO A 1 212 ? -33.771 50.022 3.650 1.00 87.56 212 PRO A C 1
ATOM 1722 O O . PRO A 1 212 ? -32.995 49.558 2.819 1.00 87.56 212 PRO A O 1
ATOM 1725 N N . CYS A 1 213 ? -34.743 49.292 4.185 1.00 85.56 213 CYS A N 1
ATOM 1726 C CA . CYS A 1 213 ? -34.950 47.899 3.834 1.00 85.56 213 CYS A CA 1
ATOM 1727 C C . CYS A 1 213 ? -35.430 47.784 2.382 1.00 85.56 213 CYS A C 1
ATOM 1729 O O . CYS A 1 213 ? -36.412 48.425 2.003 1.00 85.56 213 CYS A O 1
ATOM 1731 N N . LEU A 1 214 ? -34.790 46.904 1.606 1.00 84.06 214 LEU A N 1
ATOM 1732 C CA . LEU A 1 214 ? -35.101 46.683 0.189 1.00 84.06 214 LEU A CA 1
ATOM 1733 C C . LEU A 1 214 ? -36.504 46.095 -0.062 1.00 84.06 214 LEU A C 1
ATOM 1735 O O . LEU A 1 214 ? -36.960 46.088 -1.196 1.00 84.06 214 LEU A O 1
ATOM 1739 N N . CYS A 1 215 ? -37.228 45.652 0.974 1.00 86.81 215 CYS A N 1
ATOM 1740 C CA . CYS A 1 215 ? -38.614 45.181 0.847 1.00 86.81 215 CYS A CA 1
ATOM 1741 C C . CYS A 1 215 ? -39.658 46.308 0.704 1.00 86.81 215 CYS A C 1
ATOM 1743 O O . CYS A 1 215 ? -40.856 46.037 0.720 1.00 86.81 215 CYS A O 1
ATOM 1745 N N . GLY A 1 216 ? -39.230 47.576 0.645 1.00 81.94 216 GLY A N 1
ATOM 1746 C CA . GLY A 1 216 ? -40.124 48.726 0.470 1.00 81.94 216 GLY A CA 1
ATOM 1747 C C . GLY A 1 216 ? -40.868 49.166 1.737 1.00 81.94 216 GLY A C 1
ATOM 1748 O O . GLY A 1 216 ? -41.706 50.057 1.683 1.00 81.94 216 GLY A O 1
ATOM 1749 N N . SER A 1 217 ? -40.547 48.598 2.903 1.00 86.88 217 SER A N 1
ATOM 1750 C CA . SER A 1 217 ? -41.234 48.915 4.169 1.00 86.88 217 SER A CA 1
ATOM 1751 C C . SER A 1 217 ? -40.919 50.298 4.758 1.00 86.88 217 SER A C 1
ATOM 1753 O O . SER A 1 217 ? -41.504 50.675 5.774 1.00 86.88 217 SER A O 1
ATOM 1755 N N . GLY A 1 218 ? -39.931 51.014 4.208 1.00 83.94 218 GLY A N 1
ATOM 1756 C CA . GLY A 1 218 ? -39.438 52.294 4.734 1.00 83.94 218 GLY A CA 1
ATOM 1757 C C . GLY A 1 218 ? -38.666 52.205 6.063 1.00 83.94 218 GLY A C 1
ATOM 1758 O O . GLY A 1 218 ? -38.207 53.220 6.582 1.00 83.94 218 GLY A O 1
ATOM 1759 N N . LYS A 1 219 ? -38.494 51.007 6.641 1.00 88.06 219 LYS A N 1
ATOM 1760 C CA . LYS A 1 219 ? -37.766 50.779 7.907 1.00 88.06 219 LYS A CA 1
ATOM 1761 C C . LYS A 1 219 ? -36.288 50.472 7.650 1.00 88.06 219 LYS A C 1
ATOM 1763 O O . LYS A 1 219 ? -35.943 49.965 6.592 1.00 88.06 219 LYS A O 1
ATOM 1768 N N . LYS A 1 220 ? -35.413 50.698 8.642 1.00 87.00 220 LYS A N 1
ATOM 1769 C CA . LYS A 1 220 ? -34.002 50.249 8.582 1.00 87.00 220 LYS A CA 1
ATOM 1770 C C . LYS A 1 220 ? -33.920 48.719 8.487 1.00 87.00 220 LYS A C 1
ATOM 1772 O O . LYS A 1 220 ? -34.658 48.046 9.211 1.00 87.00 220 LYS A O 1
ATOM 1777 N N . TYR A 1 221 ? -32.992 48.180 7.691 1.00 88.38 221 TYR A N 1
ATOM 1778 C CA . TYR A 1 221 ? -32.854 46.742 7.415 1.00 88.38 221 TYR A CA 1
ATOM 1779 C C . TYR A 1 221 ? -32.853 45.879 8.689 1.00 88.38 221 TYR A C 1
ATOM 1781 O O . TYR A 1 221 ? -33.683 44.980 8.818 1.00 88.38 221 TYR A O 1
ATOM 1789 N N . LYS A 1 222 ? -32.046 46.230 9.704 1.00 87.62 222 LYS A N 1
ATOM 1790 C CA . LYS A 1 222 ? -31.969 45.510 10.997 1.00 87.62 222 LYS A CA 1
ATOM 1791 C C . LYS A 1 222 ? -33.276 45.438 11.800 1.00 87.62 222 LYS A C 1
ATOM 1793 O O . LYS A 1 222 ? -33.366 44.690 12.763 1.00 87.62 222 LYS A O 1
ATOM 1798 N N . LYS A 1 223 ? -34.258 46.292 11.493 1.00 89.94 223 LYS A N 1
ATOM 1799 C CA . LYS A 1 223 ? -35.566 46.333 12.170 1.00 89.94 223 LYS A CA 1
ATOM 1800 C C . LYS A 1 223 ? -36.688 45.724 11.319 1.00 89.94 223 LYS A C 1
ATOM 1802 O O . LYS A 1 223 ? -37.844 45.781 11.737 1.00 89.94 223 LYS A O 1
ATOM 1807 N N . CYS A 1 224 ? -36.369 45.189 10.142 1.00 90.38 224 CYS A N 1
ATOM 1808 C CA . CYS A 1 224 ? -37.329 44.624 9.200 1.00 90.38 224 CYS A CA 1
ATOM 1809 C C . CYS A 1 224 ? -36.893 43.221 8.758 1.00 90.38 224 CYS A C 1
ATOM 1811 O O . CYS A 1 224 ? -37.128 42.283 9.509 1.00 90.38 224 CYS A O 1
ATOM 1813 N N . CYS A 1 225 ? -36.263 43.084 7.589 1.00 84.00 225 CYS A N 1
ATOM 1814 C CA . CYS A 1 225 ? -35.839 41.790 7.045 1.00 84.00 225 CYS A CA 1
ATOM 1815 C C . CYS A 1 225 ? -34.512 41.282 7.628 1.00 84.00 225 CYS A C 1
ATOM 1817 O O . CYS A 1 225 ? -34.210 40.109 7.488 1.00 84.00 225 CYS A O 1
ATOM 1819 N N . GLY A 1 226 ? -33.722 42.148 8.274 1.00 79.31 226 GLY A N 1
ATOM 1820 C CA . GLY A 1 226 ? -32.464 41.790 8.939 1.00 79.31 226 GLY A CA 1
ATOM 1821 C C . GLY A 1 226 ? -32.605 41.503 10.435 1.00 79.31 226 GLY A C 1
ATOM 1822 O O . GLY A 1 226 ? -31.666 41.803 11.180 1.00 79.31 226 GLY A O 1
ATOM 1823 N N . LYS A 1 227 ? -33.792 41.059 10.868 1.00 60.91 227 LYS A N 1
ATOM 1824 C CA . LYS A 1 227 ? -34.029 40.526 12.214 1.00 60.91 227 LYS A CA 1
ATOM 1825 C C . LYS A 1 227 ? -33.528 39.095 12.308 1.00 60.91 227 LYS A C 1
ATOM 1827 O O . LYS A 1 227 ? -33.754 38.354 11.332 1.00 60.91 227 LYS A O 1
#

pLDDT: mean 90.92, std 11.4, range [42.66, 98.81]